Protein AF-A0A914MNE2-F1 (afdb_monomer_lite)

pLDDT: mean 78.41, std 16.32, range [36.56, 96.69]

Organism: Meloidogyne incognita (NCBI:txid6306)

Secondary structure (DSSP, 8-state):
-HHHHT-S-HHHHHHHHHHHHHHGGGS---TTHHHHHHHHHHHHHHHHS-SSTTTHHHHHHHHHH--GGGGHHHHH-TTS--TTTTTT--HHHHHHHHHHHGGGSS-GGGHHHHHHHHHHHHHHHHHHHHHHHHHHHHHHHHHHHHHHTTS-HHHHHHHHHHHHHHHHHHHHTT-THHHHHHHHHT--

Structure (mmCIF, N/CA/C/O backbone):
data_AF-A0A914MNE2-F1
#
_entry.id   AF-A0A914MNE2-F1
#
loop_
_atom_site.group_PDB
_atom_site.id
_atom_site.type_symbol
_atom_site.label_atom_id
_atom_site.label_alt_id
_atom_site.label_comp_id
_atom_site.label_asym_id
_atom_site.label_entity_id
_atom_site.label_seq_id
_atom_site.pdbx_PDB_ins_code
_atom_site.Cartn_x
_atom_site.Cartn_y
_atom_site.Cartn_z
_atom_site.occupancy
_atom_site.B_iso_or_equiv
_atom_site.auth_seq_id
_atom_site.auth_comp_id
_atom_site.auth_asym_id
_atom_site.auth_atom_id
_atom_site.pdbx_PDB_model_num
ATOM 1 N N . MET A 1 1 ? -10.103 -6.754 -8.713 1.00 71.94 1 MET A N 1
ATOM 2 C CA . MET A 1 1 ? -8.809 -6.983 -8.025 1.00 71.94 1 MET A CA 1
ATOM 3 C C . MET A 1 1 ? -8.324 -5.726 -7.314 1.00 71.94 1 MET A C 1
ATOM 5 O O . MET A 1 1 ? -8.162 -5.794 -6.108 1.00 71.94 1 MET A O 1
ATOM 9 N N . ARG A 1 2 ? -8.207 -4.570 -7.988 1.00 79.38 2 ARG A N 1
ATOM 10 C CA . ARG A 1 2 ? -7.867 -3.282 -7.342 1.00 79.38 2 ARG A CA 1
ATOM 11 C C . ARG A 1 2 ? -8.732 -2.955 -6.109 1.00 79.38 2 ARG A C 1
ATOM 13 O O . ARG A 1 2 ? -8.196 -2.719 -5.039 1.00 79.38 2 ARG A O 1
ATOM 20 N N . SER A 1 3 ? -10.057 -3.086 -6.210 1.00 83.88 3 SER A N 1
ATOM 21 C CA . SER A 1 3 ? -10.970 -2.903 -5.066 1.00 83.88 3 SER A CA 1
ATOM 22 C C . SER A 1 3 ? -10.712 -3.857 -3.888 1.00 83.88 3 SER A C 1
ATOM 24 O O . SER A 1 3 ? -10.900 -3.474 -2.740 1.00 83.88 3 SER A O 1
ATOM 26 N N . ALA A 1 4 ? -10.256 -5.087 -4.152 1.00 87.81 4 ALA A N 1
ATOM 27 C CA . ALA A 1 4 ? -9.916 -6.054 -3.108 1.00 87.81 4 ALA A CA 1
ATOM 28 C C . ALA A 1 4 ? -8.589 -5.703 -2.410 1.00 87.81 4 ALA A C 1
ATOM 30 O O . ALA A 1 4 ? -8.466 -5.903 -1.206 1.00 87.81 4 ALA A O 1
ATOM 31 N N . LEU A 1 5 ? -7.629 -5.127 -3.142 1.00 89.88 5 LEU A N 1
ATOM 32 C CA . LEU A 1 5 ? -6.390 -4.560 -2.594 1.00 89.88 5 LEU A CA 1
ATOM 33 C C . LEU A 1 5 ? -6.644 -3.354 -1.681 1.00 89.88 5 LEU A C 1
ATOM 35 O O . LEU A 1 5 ? -5.920 -3.179 -0.708 1.00 89.88 5 LEU A O 1
ATOM 39 N N . CYS A 1 6 ? -7.691 -2.571 -1.949 1.00 89.62 6 CYS A N 1
ATOM 40 C CA . CYS A 1 6 ? -8.093 -1.442 -1.105 1.00 89.62 6 CYS A CA 1
ATOM 41 C C . CYS A 1 6 ? -8.933 -1.850 0.121 1.00 89.62 6 CYS A C 1
ATOM 43 O O . CYS A 1 6 ? -9.365 -0.988 0.881 1.00 89.62 6 CYS A O 1
ATOM 45 N N . SER A 1 7 ? -9.210 -3.144 0.314 1.00 89.62 7 SER A N 1
ATOM 46 C CA . SER A 1 7 ? -10.097 -3.615 1.382 1.00 89.62 7 SER A CA 1
ATOM 47 C C . SER A 1 7 ? -9.573 -3.247 2.781 1.00 89.62 7 SER A C 1
ATOM 49 O O . SER A 1 7 ? -8.376 -3.382 3.043 1.00 89.62 7 SER A O 1
ATOM 51 N N . PRO A 1 8 ? -10.446 -2.878 3.738 1.00 87.62 8 PRO A N 1
ATOM 52 C CA . PRO A 1 8 ? -10.059 -2.695 5.135 1.00 87.62 8 PRO A CA 1
ATOM 53 C C . PRO A 1 8 ? -9.698 -4.021 5.820 1.00 87.62 8 PRO A C 1
ATOM 55 O O . PRO A 1 8 ? -9.007 -4.026 6.839 1.00 87.62 8 PRO A O 1
ATOM 58 N N . ASP A 1 9 ? -10.139 -5.148 5.260 1.00 89.62 9 ASP A N 1
ATOM 59 C CA . ASP A 1 9 ? -9.801 -6.487 5.733 1.00 89.62 9 ASP A CA 1
ATOM 60 C C . ASP A 1 9 ? -8.489 -6.974 5.098 1.00 89.62 9 ASP A C 1
ATOM 62 O O . ASP A 1 9 ? -8.430 -7.248 3.894 1.00 89.62 9 ASP A O 1
ATOM 66 N N . GLY A 1 10 ? -7.449 -7.117 5.925 1.00 90.94 10 GLY A N 1
ATOM 67 C CA . GLY A 1 10 ? -6.137 -7.605 5.493 1.00 90.94 10 GLY A CA 1
ATOM 68 C C . GLY A 1 10 ? -6.159 -9.020 4.918 1.00 90.94 10 GLY A C 1
ATOM 69 O O . GLY A 1 10 ? -5.392 -9.317 4.008 1.00 90.94 10 GLY A O 1
ATOM 70 N N . SER A 1 11 ? -7.097 -9.880 5.332 1.00 93.19 11 SER A N 1
ATOM 71 C CA . SER A 1 11 ? -7.222 -11.225 4.753 1.00 93.19 11 SER A CA 1
ATOM 72 C C . SER A 1 11 ? -7.641 -11.186 3.278 1.00 93.19 11 SER A C 1
ATOM 74 O O . SER A 1 11 ? -7.134 -11.966 2.468 1.00 93.19 11 SER A O 1
ATOM 76 N N . ILE A 1 12 ? -8.499 -10.228 2.907 1.00 94.00 12 ILE A N 1
ATOM 77 C CA . ILE A 1 12 ? -8.922 -9.995 1.520 1.00 94.00 12 ILE A CA 1
ATOM 78 C C . ILE A 1 12 ? -7.751 -9.448 0.700 1.00 94.00 12 ILE A C 1
ATOM 80 O O . ILE A 1 12 ? -7.502 -9.934 -0.407 1.00 94.00 12 ILE A O 1
ATOM 84 N N . ARG A 1 13 ? -6.999 -8.482 1.247 1.00 94.94 13 ARG A N 1
ATOM 85 C CA . ARG A 1 13 ? -5.813 -7.922 0.577 1.00 94.94 13 ARG A CA 1
ATOM 86 C C . ARG A 1 13 ? -4.745 -8.991 0.349 1.00 94.94 13 ARG A C 1
ATOM 88 O O . ARG A 1 13 ? -4.259 -9.130 -0.771 1.00 94.94 13 ARG A O 1
ATOM 95 N N . LEU A 1 14 ? -4.445 -9.797 1.369 1.00 95.75 14 LEU A N 1
ATOM 96 C CA . LEU A 1 14 ? -3.495 -10.908 1.296 1.00 95.75 14 LEU A CA 1
ATOM 97 C C . LEU A 1 14 ? -3.900 -11.941 0.239 1.00 95.75 14 LEU A C 1
ATOM 99 O O . LEU A 1 14 ? -3.074 -12.347 -0.581 1.00 95.75 14 LEU A O 1
ATOM 103 N N . ALA A 1 15 ? -5.170 -12.355 0.226 1.00 94.69 15 ALA A N 1
ATOM 104 C CA . ALA A 1 15 ? -5.681 -13.271 -0.790 1.00 94.69 15 ALA A CA 1
ATOM 105 C C . ALA A 1 15 ? -5.531 -12.678 -2.200 1.00 94.69 15 ALA A C 1
ATOM 107 O O . ALA A 1 15 ? -5.051 -13.360 -3.105 1.00 94.69 15 ALA A O 1
ATOM 108 N N . CYS A 1 16 ? -5.859 -11.393 -2.373 1.00 93.44 16 CYS A N 1
ATOM 109 C CA . CYS A 1 16 ? -5.696 -10.691 -3.643 1.00 93.44 16 CYS A CA 1
ATOM 110 C C . CYS A 1 16 ? -4.227 -10.636 -4.093 1.00 93.44 16 CYS A C 1
ATOM 112 O O . CYS A 1 16 ? -3.940 -10.915 -5.255 1.00 93.44 16 CYS A O 1
ATOM 114 N N . LEU A 1 17 ? -3.290 -10.32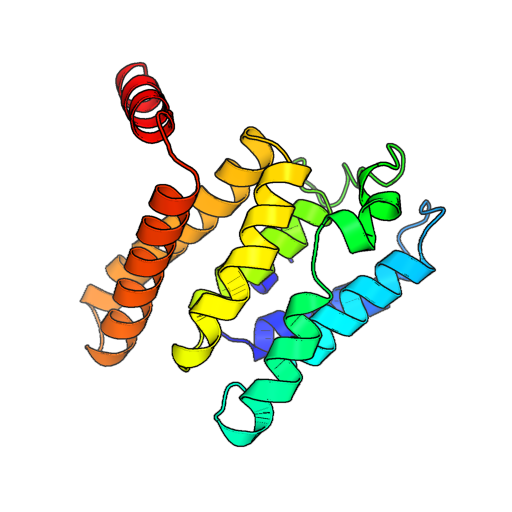2 -3.192 1.00 93.62 17 LEU A N 1
ATOM 115 C CA . LEU A 1 17 ? -1.855 -10.291 -3.493 1.00 93.62 17 LEU A CA 1
ATOM 116 C C . LEU A 1 17 ? -1.327 -11.663 -3.917 1.00 93.62 17 LEU A C 1
ATOM 118 O O . LEU A 1 17 ? -0.608 -11.760 -4.909 1.00 93.62 17 LEU A O 1
ATOM 122 N N . ARG A 1 18 ? -1.716 -12.731 -3.211 1.00 93.44 18 ARG A N 1
ATOM 123 C CA . ARG A 1 18 ? -1.336 -14.107 -3.566 1.00 93.44 18 ARG A CA 1
ATOM 124 C C . ARG A 1 18 ? -1.899 -14.520 -4.923 1.00 93.44 18 ARG A C 1
ATOM 126 O O . ARG A 1 18 ? -1.186 -15.140 -5.705 1.00 93.44 18 ARG A O 1
ATOM 133 N N . MET A 1 19 ? -3.146 -14.148 -5.222 1.00 89.94 19 MET A N 1
ATOM 134 C CA . MET A 1 19 ? -3.740 -14.388 -6.538 1.00 89.94 19 MET A CA 1
ATOM 135 C C . MET A 1 19 ? -2.988 -13.637 -7.637 1.00 89.94 19 MET A C 1
ATOM 137 O O . MET A 1 19 ? -2.672 -14.235 -8.660 1.00 89.94 19 MET A O 1
ATOM 141 N N . LEU A 1 20 ? -2.662 -12.358 -7.436 1.00 86.44 20 LEU A N 1
ATOM 142 C CA . LEU A 1 20 ? -1.868 -11.592 -8.400 1.00 86.44 20 LEU A CA 1
ATOM 143 C C . LEU A 1 20 ? -0.496 -12.241 -8.618 1.00 86.44 20 LEU A C 1
ATOM 145 O O . LEU A 1 20 ? -0.108 -12.450 -9.763 1.00 86.44 20 LEU A O 1
ATOM 149 N N . LEU A 1 21 ? 0.172 -12.661 -7.537 1.00 86.88 21 LEU A N 1
ATOM 150 C CA . LEU A 1 21 ? 1.471 -13.327 -7.614 1.00 86.88 21 LEU A CA 1
ATOM 151 C C . LEU A 1 21 ? 1.429 -14.631 -8.421 1.00 86.88 21 LEU A C 1
ATOM 153 O O . LEU A 1 21 ? 2.300 -14.864 -9.253 1.00 86.88 21 LEU A O 1
ATOM 157 N N . GLN A 1 22 ? 0.411 -15.465 -8.205 1.00 85.00 22 GLN A N 1
ATOM 158 C CA . GLN A 1 22 ? 0.246 -16.737 -8.920 1.00 85.00 22 GLN A CA 1
ATOM 159 C C . GLN A 1 22 ? -0.080 -16.557 -10.402 1.00 85.00 22 GLN A C 1
ATOM 161 O O . GLN A 1 22 ? 0.272 -17.407 -11.213 1.00 85.00 22 GLN A O 1
ATOM 166 N N . ASN A 1 23 ? -0.759 -15.467 -10.759 1.00 79.94 23 ASN A N 1
ATOM 167 C CA . ASN A 1 23 ? -1.143 -15.211 -12.141 1.00 79.94 23 ASN A CA 1
ATOM 168 C C . ASN A 1 23 ? -0.081 -14.416 -12.909 1.00 79.94 23 ASN A C 1
ATOM 170 O O . ASN A 1 23 ? -0.230 -14.268 -14.117 1.00 79.94 23 ASN A O 1
ATOM 174 N N . PHE A 1 24 ? 1.000 -13.951 -12.270 1.00 72.56 24 PHE A N 1
ATOM 175 C CA . PHE A 1 24 ? 2.031 -13.148 -12.936 1.00 72.56 24 PHE A CA 1
ATOM 176 C C . PHE A 1 24 ? 2.667 -13.838 -14.142 1.00 72.56 24 PHE A C 1
ATOM 178 O O . PHE A 1 24 ? 2.873 -13.187 -15.157 1.00 72.56 24 PHE A O 1
ATOM 185 N N . ASP A 1 25 ? 2.879 -15.153 -14.087 1.00 64.69 25 ASP A N 1
ATOM 186 C CA . ASP A 1 25 ? 3.463 -15.906 -15.207 1.00 64.69 25 ASP A CA 1
ATOM 187 C C . ASP A 1 25 ? 2.550 -15.955 -16.454 1.00 64.69 25 ASP A C 1
ATOM 189 O O . ASP A 1 25 ? 3.015 -16.294 -17.538 1.00 64.69 25 ASP A O 1
ATOM 193 N N . SER A 1 26 ? 1.263 -15.602 -16.318 1.00 62.78 26 SER A N 1
ATOM 194 C CA . SER A 1 26 ? 0.322 -15.474 -17.443 1.00 62.78 26 SER A CA 1
ATOM 195 C C . SER A 1 26 ? 0.310 -14.084 -18.084 1.00 62.78 26 SER A C 1
ATOM 197 O O . SER A 1 26 ? -0.174 -13.934 -19.205 1.00 62.78 26 SER A O 1
ATOM 199 N N . PHE A 1 27 ? 0.856 -13.077 -17.396 1.00 59.16 27 PHE A N 1
ATOM 200 C CA . PHE A 1 27 ? 1.102 -11.764 -17.973 1.00 59.16 27 PHE A CA 1
ATOM 201 C C . PHE A 1 27 ? 2.458 -11.842 -18.672 1.00 59.16 27 PHE A C 1
ATOM 203 O O . PHE A 1 27 ? 3.506 -11.585 -18.081 1.00 59.16 27 PHE A O 1
ATOM 210 N N . GLU A 1 28 ? 2.453 -12.274 -19.933 1.00 55.41 28 GLU A N 1
ATOM 211 C CA . GLU A 1 28 ? 3.617 -12.092 -20.798 1.00 55.41 28 GLU A CA 1
ATOM 212 C C . GLU A 1 28 ? 4.051 -10.608 -20.751 1.00 55.41 28 GLU A C 1
ATOM 214 O O . GLU A 1 28 ? 3.216 -9.720 -20.585 1.00 55.41 28 GLU A O 1
ATOM 219 N N . TYR A 1 29 ? 5.351 -10.344 -20.932 1.00 54.84 29 TYR A N 1
ATOM 220 C CA . TYR A 1 29 ? 5.942 -9.009 -21.166 1.00 54.84 29 TYR A CA 1
ATOM 221 C C . TYR A 1 29 ? 6.411 -8.175 -19.964 1.00 54.84 29 TYR A C 1
ATOM 223 O O . TYR A 1 29 ? 6.167 -6.975 -19.904 1.00 54.84 29 TYR A O 1
ATOM 231 N N . SER A 1 30 ? 7.238 -8.750 -19.089 1.00 60.03 30 SER A N 1
ATOM 232 C CA . SER A 1 30 ? 8.103 -7.943 -18.221 1.00 60.03 30 SER A CA 1
ATOM 233 C C . SER A 1 30 ? 9.546 -8.428 -18.276 1.00 60.03 30 SER A C 1
ATOM 235 O O . SER A 1 30 ? 9.855 -9.555 -17.892 1.00 60.03 30 SER A O 1
ATOM 237 N N . LEU A 1 31 ? 10.470 -7.555 -18.687 1.00 64.69 31 LEU A N 1
ATOM 238 C CA . LEU A 1 31 ? 11.918 -7.796 -18.562 1.00 64.69 31 LEU A CA 1
ATOM 239 C C . LEU A 1 31 ? 12.369 -7.930 -17.092 1.00 64.69 31 LEU A C 1
ATOM 241 O O . LEU A 1 31 ? 13.491 -8.353 -16.822 1.00 64.69 31 LEU A O 1
ATOM 245 N N . PHE A 1 32 ? 11.492 -7.585 -16.143 1.00 78.50 32 PHE A N 1
ATOM 246 C CA . PHE A 1 32 ? 11.779 -7.468 -14.717 1.00 78.50 32 PHE A CA 1
ATOM 247 C C . PHE A 1 32 ? 10.843 -8.329 -13.852 1.00 78.50 32 PHE A C 1
ATOM 249 O O . PHE A 1 32 ? 10.581 -7.976 -12.701 1.00 78.50 32 PHE A O 1
ATOM 256 N N . MET A 1 33 ? 10.362 -9.470 -14.370 1.00 81.31 33 MET A N 1
ATOM 257 C CA . MET A 1 33 ? 9.447 -10.366 -13.639 1.00 81.31 33 MET A CA 1
ATOM 258 C C . MET A 1 33 ? 9.955 -10.763 -12.253 1.00 81.31 33 MET A C 1
ATOM 260 O O . MET A 1 33 ? 9.180 -10.766 -11.302 1.00 81.31 33 MET A O 1
ATOM 264 N N . GLU A 1 34 ? 11.249 -11.046 -12.107 1.0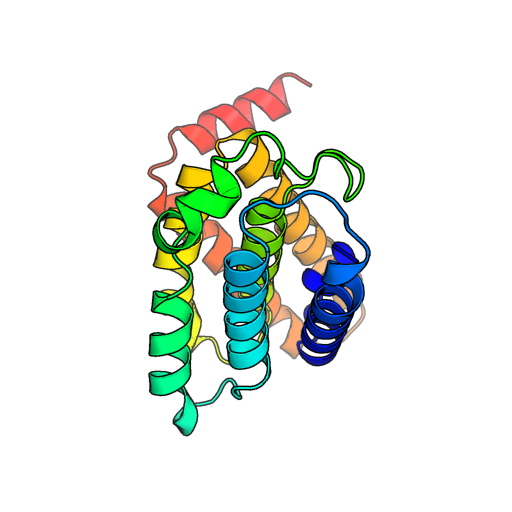0 85.44 34 GLU A N 1
ATOM 265 C CA . GLU A 1 34 ? 11.830 -11.375 -10.799 1.00 85.44 34 GLU A CA 1
ATOM 266 C C . GLU A 1 34 ? 11.711 -10.214 -9.804 1.00 85.44 34 GLU A C 1
ATOM 268 O O . GLU A 1 34 ? 11.361 -10.420 -8.645 1.00 85.44 34 GLU A O 1
ATOM 273 N N . SER A 1 35 ? 11.902 -8.975 -10.260 1.00 86.81 35 SER A N 1
ATOM 274 C CA . SER A 1 35 ? 11.720 -7.792 -9.414 1.00 86.81 35 SER A CA 1
ATOM 275 C C . SER A 1 35 ? 10.247 -7.557 -9.064 1.00 86.81 35 SER A C 1
ATOM 277 O O . SER A 1 35 ? 9.948 -7.136 -7.948 1.00 86.81 35 SER A O 1
ATOM 279 N N . VAL A 1 36 ? 9.313 -7.856 -9.976 1.00 86.69 36 VAL A N 1
ATOM 280 C CA . VAL A 1 36 ? 7.866 -7.810 -9.686 1.00 86.69 36 VAL A CA 1
ATOM 281 C C . VAL A 1 36 ? 7.497 -8.860 -8.637 1.00 86.69 36 VAL A C 1
ATOM 283 O O . VAL A 1 36 ? 6.799 -8.544 -7.672 1.00 86.69 36 VAL A O 1
ATOM 286 N N . LYS A 1 37 ? 8.004 -10.090 -8.776 1.00 88.69 37 LYS A N 1
ATOM 287 C CA . LYS A 1 37 ? 7.809 -11.164 -7.792 1.00 88.69 37 LYS A CA 1
ATOM 288 C C . LYS A 1 37 ? 8.384 -10.780 -6.431 1.00 88.69 37 LYS A C 1
ATOM 290 O O . LYS A 1 37 ? 7.708 -10.975 -5.425 1.00 88.69 37 LYS A O 1
ATOM 295 N N . GLU A 1 38 ? 9.573 -10.179 -6.392 1.00 91.75 38 GLU A N 1
ATOM 296 C CA . GLU A 1 38 ? 10.180 -9.675 -5.156 1.00 91.75 38 GLU A CA 1
ATOM 297 C C . GLU A 1 38 ? 9.321 -8.586 -4.497 1.00 91.75 38 GLU A C 1
ATOM 299 O O . GLU A 1 38 ? 9.045 -8.667 -3.299 1.00 91.75 38 GLU A O 1
ATOM 304 N N . LEU A 1 39 ? 8.852 -7.600 -5.269 1.00 92.88 39 LEU A N 1
ATOM 305 C CA . LEU A 1 39 ? 7.962 -6.549 -4.774 1.00 92.88 39 LEU A CA 1
ATOM 306 C C . LEU A 1 39 ? 6.716 -7.158 -4.119 1.00 92.88 39 LEU A C 1
ATOM 308 O O . LEU A 1 39 ? 6.421 -6.862 -2.962 1.00 92.88 39 LEU A O 1
ATOM 312 N N . PHE A 1 40 ? 6.014 -8.047 -4.824 1.00 93.06 40 PHE A N 1
ATOM 313 C CA . PHE A 1 40 ? 4.805 -8.688 -4.303 1.00 93.06 40 PHE A CA 1
ATOM 314 C C . PHE A 1 40 ? 5.080 -9.611 -3.117 1.00 93.06 40 PHE A C 1
ATOM 316 O O . PHE A 1 40 ? 4.263 -9.657 -2.199 1.00 93.06 40 PHE A O 1
ATOM 323 N N . ALA A 1 41 ? 6.224 -10.296 -3.087 1.00 94.25 41 ALA A N 1
ATOM 324 C CA . ALA A 1 41 ? 6.634 -11.089 -1.934 1.00 94.25 41 ALA A CA 1
ATOM 325 C C . ALA A 1 41 ? 6.764 -10.216 -0.677 1.00 94.25 41 ALA A C 1
ATOM 327 O O . ALA A 1 41 ? 6.286 -10.613 0.381 1.00 94.25 41 ALA A O 1
ATOM 328 N N . ILE A 1 42 ? 7.315 -9.002 -0.793 1.00 96.12 42 ILE A N 1
ATOM 329 C CA . ILE A 1 42 ? 7.399 -8.064 0.337 1.00 96.12 42 ILE A CA 1
ATOM 330 C C . ILE A 1 42 ? 6.005 -7.592 0.766 1.00 96.12 42 ILE A C 1
ATOM 332 O O . ILE A 1 42 ? 5.734 -7.540 1.963 1.00 96.12 42 ILE A O 1
ATOM 336 N N . LEU A 1 43 ? 5.108 -7.269 -0.177 1.00 96.31 43 LEU A N 1
ATOM 337 C CA . LEU A 1 43 ? 3.725 -6.879 0.155 1.00 96.31 43 LEU A CA 1
ATOM 338 C C . LEU A 1 43 ? 3.000 -7.994 0.923 1.00 96.31 43 LEU A C 1
ATOM 340 O O . LEU A 1 43 ? 2.344 -7.735 1.931 1.00 96.31 43 LEU A O 1
ATOM 344 N N . ILE A 1 44 ? 3.154 -9.238 0.463 1.00 96.69 44 ILE A N 1
ATOM 345 C CA . ILE A 1 44 ? 2.597 -10.431 1.109 1.00 96.69 44 ILE A CA 1
ATOM 346 C C . ILE A 1 44 ? 3.194 -10.607 2.506 1.00 96.69 44 ILE A C 1
ATOM 348 O O . ILE A 1 44 ? 2.444 -10.798 3.458 1.00 96.69 44 ILE A O 1
ATOM 352 N N . GLU A 1 45 ? 4.514 -10.478 2.653 1.00 96.62 45 GLU A N 1
ATOM 353 C CA . GLU A 1 45 ? 5.194 -10.611 3.945 1.00 96.62 45 GLU A CA 1
ATOM 354 C C . GLU A 1 45 ? 4.711 -9.553 4.955 1.00 96.62 45 GLU A C 1
ATOM 356 O O . GLU A 1 45 ? 4.564 -9.848 6.141 1.00 96.62 45 GLU A O 1
ATOM 361 N N . VAL A 1 46 ? 4.403 -8.329 4.502 1.00 95.19 46 VAL A N 1
ATOM 362 C CA . VAL A 1 46 ? 3.820 -7.291 5.369 1.00 95.19 46 VAL A CA 1
ATOM 363 C C . VAL A 1 46 ? 2.408 -7.658 5.828 1.00 95.19 46 VAL A C 1
ATOM 365 O O . VAL A 1 46 ? 2.106 -7.471 7.005 1.00 95.19 46 VAL A O 1
ATOM 368 N N . GLU A 1 47 ? 1.554 -8.173 4.941 1.00 95.06 47 GLU A N 1
ATOM 369 C CA . GLU A 1 47 ? 0.189 -8.598 5.297 1.00 95.06 47 GLU A CA 1
ATOM 370 C C . GLU A 1 47 ? 0.170 -9.833 6.209 1.00 95.06 47 GLU A C 1
ATOM 372 O O . GLU A 1 47 ? -0.683 -9.948 7.088 1.00 95.06 47 GLU A O 1
ATOM 377 N N . GLU A 1 48 ? 1.109 -10.762 6.023 1.00 95.00 48 GLU A N 1
ATOM 378 C CA . GLU A 1 48 ? 1.249 -11.951 6.871 1.00 95.00 48 GLU A CA 1
ATOM 379 C C . GLU A 1 48 ? 1.797 -11.617 8.261 1.00 95.00 48 GLU A C 1
ATOM 381 O O . GLU A 1 48 ? 1.476 -12.302 9.233 1.00 95.00 48 GLU A O 1
ATOM 386 N N . CYS A 1 49 ? 2.611 -10.565 8.363 1.00 92.56 49 CYS A N 1
ATOM 387 C CA . CYS A 1 49 ? 3.200 -10.085 9.605 1.00 92.56 49 CYS A CA 1
ATOM 388 C C . CYS A 1 49 ? 2.138 -9.371 10.458 1.00 92.56 49 CYS A C 1
ATOM 390 O O . CYS A 1 49 ? 1.724 -8.271 10.093 1.00 92.56 49 CYS A O 1
ATOM 392 N N . PRO A 1 50 ? 1.689 -9.917 11.604 1.00 89.44 50 PRO A N 1
ATOM 393 C CA . PRO A 1 50 ? 0.597 -9.321 12.371 1.00 89.44 50 PRO A CA 1
ATOM 394 C C . PRO A 1 50 ? 0.881 -7.877 12.800 1.00 89.44 50 PRO A C 1
ATOM 396 O O . PRO A 1 50 ? 1.987 -7.529 13.216 1.00 89.44 50 PRO A O 1
ATOM 399 N N . ALA A 1 51 ? -0.141 -7.024 12.739 1.00 86.88 51 ALA A N 1
ATOM 400 C CA . ALA A 1 51 ? -0.046 -5.635 13.172 1.00 86.88 51 ALA A CA 1
ATOM 401 C C . ALA A 1 51 ? -0.132 -5.531 14.706 1.00 86.88 51 ALA A C 1
ATOM 403 O O . ALA A 1 51 ? -1.152 -5.132 15.268 1.00 86.88 51 ALA A O 1
ATOM 404 N N . ASP A 1 52 ? 0.943 -5.920 15.390 1.00 89.56 52 ASP A N 1
ATOM 405 C CA . ASP A 1 52 ? 1.064 -5.861 16.845 1.00 89.56 52 ASP A CA 1
ATOM 406 C C . ASP A 1 52 ? 2.439 -5.344 17.302 1.00 89.56 52 ASP A C 1
ATOM 408 O O . ASP A 1 52 ? 3.340 -5.048 16.512 1.00 89.56 52 ASP A O 1
ATOM 412 N N . PHE A 1 53 ? 2.597 -5.190 18.617 1.00 89.81 53 PHE A N 1
ATOM 413 C CA . PHE A 1 53 ? 3.819 -4.648 19.205 1.00 89.81 53 PHE A CA 1
ATOM 414 C C . PHE A 1 53 ? 5.036 -5.571 19.037 1.00 89.81 53 PHE A C 1
ATOM 416 O O . PHE A 1 53 ? 6.152 -5.080 18.864 1.00 89.81 53 PHE A O 1
ATOM 423 N N . ASN A 1 54 ? 4.836 -6.892 19.062 1.00 92.81 54 ASN A N 1
ATOM 424 C CA . ASN A 1 54 ? 5.927 -7.866 18.970 1.00 92.81 54 ASN A CA 1
ATOM 425 C C . ASN A 1 54 ? 6.553 -7.851 17.573 1.00 92.81 54 ASN A C 1
ATOM 427 O O . ASN A 1 54 ? 7.770 -7.963 17.427 1.00 92.81 54 ASN A O 1
ATOM 431 N N . ASN A 1 55 ? 5.718 -7.635 16.560 1.00 92.88 55 ASN A N 1
ATOM 432 C CA . ASN A 1 55 ? 6.101 -7.651 15.156 1.00 92.88 55 ASN A CA 1
ATOM 433 C C . ASN A 1 55 ? 6.427 -6.255 14.594 1.00 92.88 55 ASN A C 1
ATOM 435 O O . ASN A 1 55 ? 6.882 -6.133 13.455 1.00 92.88 55 ASN A O 1
ATOM 439 N N . TYR A 1 56 ? 6.285 -5.189 15.394 1.00 91.31 56 TYR A N 1
ATOM 440 C CA . TYR A 1 56 ? 6.496 -3.800 14.964 1.00 91.31 56 TYR A CA 1
ATOM 441 C C . TYR A 1 56 ? 7.835 -3.578 14.244 1.00 91.31 56 TYR A C 1
ATOM 443 O O . TYR A 1 56 ? 7.887 -2.951 13.186 1.00 91.31 56 TYR A O 1
ATOM 451 N N . ARG A 1 57 ? 8.938 -4.099 14.801 1.00 92.62 57 ARG A N 1
ATOM 452 C CA . ARG A 1 57 ? 10.280 -3.918 14.219 1.00 92.62 57 ARG A CA 1
ATOM 453 C C . ARG A 1 57 ? 10.427 -4.629 12.878 1.00 92.62 57 ARG A C 1
ATOM 455 O O . ARG A 1 57 ? 11.000 -4.048 11.961 1.00 92.62 57 ARG A O 1
ATOM 462 N N . GLN A 1 58 ? 9.908 -5.851 12.777 1.00 94.00 58 GLN A N 1
ATOM 463 C CA . GLN A 1 58 ? 9.929 -6.619 11.536 1.00 94.00 58 GLN A CA 1
ATOM 464 C C . GLN A 1 58 ? 9.116 -5.893 10.464 1.00 94.00 58 GLN A C 1
ATOM 466 O O . GLN A 1 58 ? 9.632 -5.610 9.386 1.00 94.00 58 GLN A O 1
ATOM 471 N N . ARG A 1 59 ? 7.890 -5.471 10.792 1.00 92.38 59 ARG A N 1
ATOM 472 C CA . ARG A 1 59 ? 7.033 -4.730 9.859 1.00 92.38 59 ARG A CA 1
ATOM 473 C C . ARG A 1 59 ? 7.668 -3.408 9.414 1.00 92.38 59 ARG A C 1
ATOM 475 O O . ARG A 1 59 ? 7.629 -3.081 8.233 1.00 92.38 59 ARG A O 1
ATOM 482 N N . ALA A 1 60 ? 8.345 -2.693 10.316 1.00 92.19 60 ALA A N 1
ATOM 483 C CA . ALA A 1 60 ? 9.099 -1.485 9.972 1.00 92.19 60 ALA A CA 1
ATOM 484 C C . ALA A 1 60 ? 10.249 -1.748 8.986 1.00 92.19 60 ALA A C 1
ATOM 486 O O . ALA A 1 60 ? 10.490 -0.939 8.092 1.00 92.19 60 ALA A O 1
ATOM 487 N N . GLN A 1 61 ? 10.969 -2.863 9.136 1.00 93.81 61 GLN A N 1
ATOM 488 C CA . GLN A 1 61 ? 12.032 -3.246 8.204 1.00 93.81 61 GLN A CA 1
ATOM 489 C C . GLN A 1 61 ? 11.475 -3.581 6.818 1.00 93.81 61 GLN A C 1
ATOM 491 O O . GLN A 1 61 ? 12.055 -3.156 5.821 1.00 93.81 61 GLN A O 1
ATOM 496 N N . LEU A 1 62 ? 10.340 -4.280 6.755 1.00 94.75 62 LEU A N 1
ATOM 497 C CA . LEU A 1 62 ? 9.673 -4.613 5.497 1.00 94.75 62 LEU A CA 1
ATOM 498 C C . LEU A 1 62 ? 9.163 -3.363 4.775 1.00 94.75 62 LEU A C 1
ATOM 500 O O . LEU A 1 62 ? 9.499 -3.149 3.614 1.00 94.75 62 LEU A O 1
ATOM 504 N N . LEU A 1 63 ? 8.445 -2.482 5.478 1.00 93.12 63 LEU A N 1
ATOM 505 C CA . LEU A 1 63 ? 7.916 -1.241 4.901 1.00 93.12 63 LEU A CA 1
ATOM 506 C C . LEU A 1 63 ? 9.025 -0.327 4.354 1.00 93.12 63 LEU A C 1
ATOM 508 O O . LEU A 1 63 ? 8.858 0.272 3.297 1.00 93.12 63 LEU A O 1
ATOM 512 N N . ARG A 1 64 ? 10.200 -0.274 4.998 1.00 91.56 64 ARG A N 1
ATOM 513 C CA . ARG A 1 64 ? 11.355 0.504 4.501 1.00 91.56 64 ARG A CA 1
ATOM 514 C C . ARG A 1 64 ? 11.911 0.016 3.163 1.00 91.56 64 ARG A C 1
ATOM 516 O O . ARG A 1 64 ? 12.573 0.796 2.480 1.00 91.56 64 ARG A O 1
ATOM 523 N N . ARG A 1 65 ? 11.683 -1.252 2.806 1.00 93.81 65 ARG A N 1
ATOM 524 C CA . ARG A 1 65 ? 12.085 -1.823 1.510 1.00 93.81 65 ARG A CA 1
ATOM 525 C C . ARG A 1 65 ? 11.131 -1.408 0.389 1.00 93.81 65 ARG A C 1
ATOM 527 O O . ARG A 1 65 ? 11.522 -1.448 -0.769 1.00 93.81 65 ARG A O 1
ATOM 534 N N . LEU A 1 66 ? 9.914 -0.970 0.719 1.00 93.75 66 LEU A N 1
ATOM 535 C CA . LEU A 1 66 ? 8.877 -0.561 -0.233 1.00 93.75 66 LEU A CA 1
ATOM 536 C C . LEU A 1 66 ? 9.014 0.909 -0.643 1.00 93.75 66 LEU A C 1
ATOM 538 O O . LEU A 1 66 ? 8.049 1.665 -0.603 1.00 93.75 66 LEU A O 1
ATOM 542 N N . LYS A 1 67 ? 10.207 1.343 -1.044 1.00 93.00 67 LYS A N 1
ATOM 543 C CA . LYS A 1 67 ? 10.376 2.659 -1.675 1.00 93.00 67 LYS A CA 1
ATOM 544 C C . LYS A 1 67 ? 10.206 2.522 -3.178 1.00 93.00 67 LYS A C 1
ATOM 546 O O . LYS A 1 67 ? 10.643 1.532 -3.758 1.00 93.00 67 LYS A O 1
ATOM 551 N N . PHE A 1 68 ? 9.637 3.536 -3.821 1.00 91.12 68 PHE A N 1
ATOM 552 C CA . PHE A 1 68 ? 9.497 3.559 -5.277 1.00 91.12 68 PHE A CA 1
ATOM 553 C C . PHE A 1 68 ? 10.856 3.383 -5.967 1.00 91.12 68 PHE A C 1
ATOM 555 O O . PHE A 1 68 ? 10.995 2.588 -6.890 1.00 91.12 68 PHE A O 1
ATOM 562 N N . THR A 1 69 ? 11.889 4.059 -5.455 1.00 89.81 69 THR A N 1
ATOM 563 C CA . THR A 1 69 ? 13.257 3.996 -5.992 1.00 89.81 69 THR A CA 1
ATOM 564 C C . THR A 1 69 ? 13.895 2.612 -5.878 1.00 89.81 69 THR A C 1
ATOM 566 O O . THR A 1 69 ? 14.733 2.257 -6.702 1.00 89.81 69 THR A O 1
ATOM 569 N N . SER A 1 70 ? 13.481 1.788 -4.909 1.00 91.81 70 SER A N 1
ATOM 570 C CA . SER A 1 70 ? 13.950 0.400 -4.785 1.00 91.81 70 SER A CA 1
ATOM 571 C C . SER A 1 70 ? 13.486 -0.481 -5.949 1.00 91.81 70 SER A C 1
ATOM 573 O O . SER A 1 70 ? 14.137 -1.476 -6.253 1.00 91.81 70 SER A O 1
ATOM 575 N N . PHE A 1 71 ? 12.409 -0.085 -6.630 1.00 90.00 71 PHE A N 1
ATOM 576 C CA . PHE A 1 71 ? 11.795 -0.816 -7.738 1.00 90.00 71 PHE A CA 1
ATOM 577 C C . PHE A 1 71 ? 11.701 0.026 -9.016 1.00 90.00 71 PHE A C 1
ATOM 579 O O . PHE A 1 71 ? 10.951 -0.309 -9.928 1.00 90.00 71 PHE A O 1
ATOM 586 N N . GLU A 1 72 ? 12.494 1.096 -9.127 1.00 83.94 72 GLU A N 1
ATOM 587 C CA . GLU A 1 72 ? 12.426 2.063 -10.233 1.00 83.94 72 GLU A CA 1
ATOM 588 C C . GLU A 1 72 ? 12.552 1.403 -11.612 1.00 83.94 72 GLU A C 1
ATOM 590 O O . GLU A 1 72 ? 11.900 1.823 -12.563 1.00 83.94 72 GLU A O 1
ATOM 595 N N . LYS A 1 73 ? 13.327 0.320 -11.727 1.00 81.94 73 LYS A N 1
ATOM 596 C CA . LYS A 1 73 ? 13.463 -0.462 -12.968 1.00 81.94 73 LYS A CA 1
ATOM 597 C C . LYS A 1 73 ? 12.141 -1.076 -13.442 1.00 81.94 73 LYS A C 1
ATOM 599 O O . LYS A 1 73 ? 11.912 -1.155 -14.640 1.00 81.94 73 LYS A O 1
ATOM 604 N N . ILE A 1 74 ? 11.267 -1.472 -12.513 1.00 83.50 74 ILE A N 1
ATOM 605 C CA . ILE A 1 74 ? 9.924 -1.977 -12.827 1.00 83.50 74 ILE A CA 1
ATOM 606 C C . ILE A 1 74 ? 9.064 -0.842 -13.392 1.00 83.50 74 ILE A C 1
ATOM 608 O O . ILE A 1 74 ? 8.324 -1.043 -14.347 1.00 83.50 74 ILE A O 1
ATOM 612 N N . PHE A 1 75 ? 9.167 0.350 -12.802 1.00 78.88 75 PHE A N 1
ATOM 613 C CA . PHE A 1 75 ? 8.274 1.477 -13.089 1.00 78.88 75 PHE A CA 1
ATOM 614 C C . PHE A 1 75 ? 8.724 2.354 -14.264 1.00 78.88 75 PHE A C 1
ATOM 616 O O . PHE A 1 75 ? 7.899 3.004 -14.897 1.00 78.88 75 PHE A O 1
ATOM 623 N N . SER A 1 76 ? 10.024 2.383 -14.553 1.00 71.50 76 SER A N 1
ATOM 624 C CA . SER A 1 76 ? 10.617 3.117 -15.681 1.00 71.50 76 SER A CA 1
ATOM 625 C C . SER A 1 76 ? 10.497 2.370 -17.008 1.00 71.50 76 SER A C 1
ATOM 627 O O . SER A 1 76 ? 10.662 2.960 -18.077 1.00 71.50 76 SER A O 1
ATOM 629 N N . ASP A 1 77 ? 10.196 1.077 -16.956 1.00 66.06 77 ASP A N 1
ATOM 630 C CA . ASP A 1 77 ? 10.002 0.271 -18.142 1.00 66.06 77 ASP A CA 1
ATOM 631 C C . ASP A 1 77 ? 8.635 0.579 -18.767 1.00 66.06 77 ASP A C 1
ATOM 633 O O . ASP A 1 77 ? 7.577 0.194 -18.276 1.00 66.06 77 ASP A O 1
ATOM 637 N N . THR A 1 78 ? 8.671 1.293 -19.892 1.00 54.97 78 THR A N 1
ATOM 638 C CA . THR A 1 78 ? 7.478 1.673 -20.661 1.00 54.97 78 THR A CA 1
ATOM 639 C C . THR A 1 78 ? 6.721 0.488 -21.265 1.00 54.97 78 THR A C 1
ATOM 641 O O . THR A 1 78 ? 5.570 0.676 -21.658 1.00 54.97 78 THR A O 1
ATOM 644 N N . THR A 1 79 ? 7.316 -0.713 -21.298 1.00 51.12 79 THR A N 1
ATOM 645 C CA . THR A 1 79 ? 6.629 -1.976 -21.627 1.00 51.12 79 THR A CA 1
ATOM 646 C C . THR A 1 79 ? 5.950 -2.607 -20.404 1.00 51.12 79 THR A C 1
ATOM 648 O O . THR A 1 79 ? 4.889 -3.203 -20.548 1.00 51.12 79 THR A O 1
ATOM 651 N N . ASN A 1 80 ? 6.473 -2.345 -19.198 1.00 47.56 80 ASN A N 1
ATOM 652 C CA . ASN A 1 80 ? 5.855 -2.641 -17.893 1.00 47.56 80 ASN A CA 1
ATOM 653 C C . ASN A 1 80 ? 4.928 -1.541 -17.373 1.00 47.56 80 ASN A C 1
ATOM 655 O O . ASN A 1 80 ? 4.356 -1.681 -16.284 1.00 47.56 80 ASN A O 1
ATOM 659 N N . ASN A 1 81 ? 4.712 -0.473 -18.148 1.00 46.97 81 ASN A N 1
ATOM 660 C CA . ASN A 1 81 ? 3.446 0.235 -18.079 1.00 46.97 81 ASN A CA 1
ATOM 661 C C . ASN A 1 81 ? 2.392 -0.790 -18.464 1.00 46.97 81 ASN A C 1
ATOM 663 O O . ASN A 1 81 ? 1.985 -0.870 -19.620 1.00 46.97 81 ASN A O 1
ATOM 667 N N . ILE A 1 82 ? 1.971 -1.579 -17.481 1.00 49.19 82 ILE A N 1
ATOM 668 C CA . ILE A 1 82 ? 0.785 -2.403 -17.512 1.00 49.19 82 ILE A CA 1
ATOM 669 C C . ILE A 1 82 ? -0.352 -1.405 -17.686 1.00 49.19 82 ILE A C 1
ATOM 671 O O . ILE A 1 82 ? -1.020 -0.991 -16.751 1.00 49.19 82 ILE A O 1
ATOM 675 N N . LYS A 1 83 ? -0.534 -0.956 -18.926 1.00 40.56 83 LYS A N 1
ATOM 676 C CA . LYS A 1 83 ? -1.715 -0.260 -19.406 1.00 40.56 83 LYS A CA 1
ATOM 677 C C . LYS A 1 83 ? -2.920 -1.204 -19.366 1.00 40.56 83 LYS A C 1
ATOM 679 O O . LYS A 1 83 ? -4.037 -0.762 -19.600 1.00 40.56 83 LYS A O 1
ATOM 684 N N . GLU A 1 84 ? -2.720 -2.473 -19.007 1.00 43.72 84 GLU A N 1
ATOM 685 C CA . GLU A 1 84 ? -3.694 -3.547 -19.158 1.00 43.72 84 GLU A CA 1
ATOM 686 C C . GLU A 1 84 ? -3.988 -4.324 -17.863 1.00 43.72 84 GLU A C 1
ATOM 688 O O . GLU A 1 84 ? -4.380 -5.482 -17.904 1.00 43.72 84 GLU A O 1
ATOM 693 N N . LEU A 1 85 ? -3.924 -3.679 -16.691 1.00 49.59 85 LEU A N 1
ATOM 694 C CA . LEU A 1 85 ? -4.782 -4.106 -15.565 1.00 49.59 85 LEU A CA 1
ATOM 695 C C . LEU A 1 85 ? -6.218 -3.553 -15.702 1.00 49.59 85 LEU A C 1
ATOM 697 O O . LEU A 1 85 ? -7.066 -3.792 -14.841 1.00 49.59 85 LEU A O 1
ATOM 701 N N . GLY A 1 86 ? -6.492 -2.841 -16.803 1.00 44.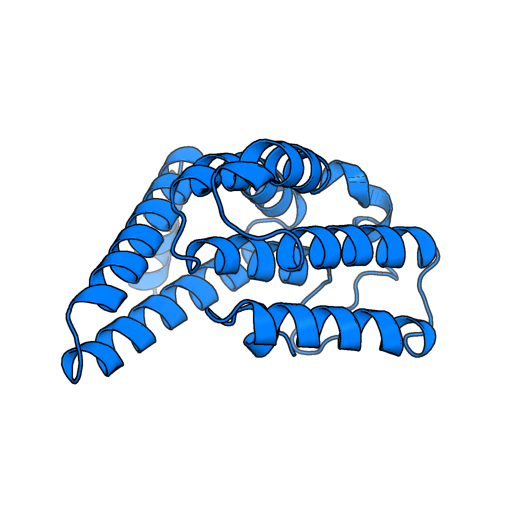06 86 GLY A N 1
ATOM 702 C CA . GLY A 1 86 ? -7.724 -2.103 -17.064 1.00 44.06 86 GLY A CA 1
ATOM 703 C C . GLY A 1 86 ? -7.679 -0.682 -16.488 1.00 44.06 86 GLY A C 1
ATOM 704 O O . GLY A 1 86 ? -7.059 -0.425 -15.456 1.00 44.06 86 GLY A O 1
ATOM 705 N N . ASN A 1 87 ? -8.341 0.262 -17.164 1.00 51.59 87 ASN A N 1
ATOM 706 C CA . ASN A 1 87 ? -8.568 1.645 -16.709 1.00 51.59 87 ASN A CA 1
ATOM 707 C C . ASN A 1 87 ? -7.309 2.500 -16.435 1.00 51.59 87 ASN A C 1
ATOM 709 O O . ASN A 1 87 ? -7.365 3.417 -15.621 1.00 51.59 87 ASN A O 1
ATOM 713 N N . GLY A 1 88 ? -6.166 2.217 -17.073 1.00 60.34 88 GLY A N 1
ATOM 714 C CA . GLY A 1 88 ? -4.950 3.033 -16.918 1.00 60.34 88 GLY A CA 1
ATOM 715 C C . GLY A 1 88 ? -4.231 2.884 -15.568 1.00 60.34 88 GLY A C 1
ATOM 716 O O . GLY A 1 88 ? -3.412 3.730 -15.225 1.00 60.34 88 GLY A O 1
ATOM 717 N N . THR A 1 89 ? -4.519 1.824 -14.803 1.00 65.88 89 THR A N 1
ATOM 718 C CA . THR A 1 89 ? -3.849 1.543 -13.518 1.00 65.88 89 THR A CA 1
ATOM 719 C C . THR A 1 89 ? -2.553 0.756 -13.741 1.00 65.88 89 THR A C 1
ATOM 721 O O . THR A 1 89 ? -2.601 -0.307 -14.353 1.00 65.88 89 THR A O 1
ATOM 724 N N . ASN A 1 90 ? -1.421 1.223 -13.198 1.00 79.06 90 ASN A N 1
ATOM 725 C CA . ASN A 1 90 ? -0.129 0.517 -13.244 1.00 79.06 90 ASN A CA 1
ATOM 726 C C . ASN A 1 90 ? 0.238 -0.141 -11.888 1.00 79.06 90 ASN A C 1
ATOM 728 O O . ASN A 1 90 ? -0.433 0.083 -10.879 1.00 79.06 90 ASN A O 1
ATOM 732 N N . ILE A 1 91 ? 1.315 -0.944 -11.838 1.00 85.81 91 ILE A N 1
ATOM 733 C CA . ILE A 1 91 ? 1.763 -1.606 -10.591 1.00 85.81 91 ILE A CA 1
ATOM 734 C C . ILE A 1 91 ? 2.059 -0.591 -9.485 1.00 85.81 91 ILE A C 1
ATOM 736 O O . ILE A 1 91 ? 1.704 -0.833 -8.336 1.00 85.81 91 ILE A O 1
ATOM 740 N N . ALA A 1 92 ? 2.691 0.541 -9.797 1.00 88.38 92 ALA A N 1
ATOM 741 C CA . ALA A 1 92 ? 3.032 1.523 -8.774 1.00 88.38 92 ALA A CA 1
ATOM 742 C C . ALA A 1 92 ? 1.782 2.120 -8.105 1.00 88.38 92 ALA A C 1
ATOM 744 O O . ALA A 1 92 ? 1.766 2.305 -6.889 1.00 88.38 92 ALA A O 1
ATOM 745 N N . MET A 1 93 ? 0.715 2.345 -8.876 1.00 89.38 93 MET A N 1
ATOM 746 C CA . MET A 1 93 ? -0.594 2.739 -8.351 1.00 89.38 93 MET A CA 1
ATOM 747 C C . MET A 1 93 ? -1.208 1.641 -7.478 1.00 89.38 93 MET A C 1
ATOM 749 O O . MET A 1 93 ? -1.721 1.955 -6.411 1.00 89.38 93 MET A O 1
ATOM 753 N N . LEU A 1 94 ? -1.092 0.361 -7.858 1.00 90.12 94 LEU A N 1
ATOM 754 C CA . LEU A 1 94 ? -1.551 -0.748 -7.007 1.00 90.12 94 LEU A CA 1
ATOM 755 C C . LEU A 1 94 ? -0.818 -0.795 -5.661 1.00 90.12 94 LEU A C 1
ATOM 757 O O . LEU A 1 94 ? -1.439 -1.060 -4.633 1.00 90.12 94 LEU A O 1
ATOM 761 N N . VAL A 1 95 ? 0.495 -0.547 -5.656 1.00 93.19 95 VAL A N 1
ATOM 762 C CA . VAL A 1 95 ? 1.264 -0.487 -4.405 1.00 93.19 95 VAL A CA 1
ATOM 763 C C . VAL A 1 95 ? 0.817 0.703 -3.563 1.00 93.19 95 VAL A C 1
ATOM 765 O O . VAL A 1 95 ? 0.661 0.556 -2.353 1.00 93.19 95 VAL A O 1
ATOM 768 N N . LEU A 1 96 ? 0.569 1.865 -4.177 1.00 93.75 96 LEU A N 1
ATOM 769 C CA . LEU A 1 96 ? 0.062 3.026 -3.449 1.00 93.75 96 LEU A CA 1
ATOM 770 C C . LEU A 1 96 ? -1.336 2.774 -2.868 1.00 93.75 96 LEU A C 1
ATOM 772 O O . LEU A 1 96 ? -1.556 3.072 -1.697 1.00 93.75 96 LEU A O 1
ATOM 776 N N . ASP A 1 97 ? -2.254 2.188 -3.637 1.00 93.50 97 ASP A N 1
ATOM 777 C CA . ASP A 1 97 ? -3.582 1.796 -3.150 1.00 93.50 97 ASP A CA 1
ATOM 778 C C . ASP A 1 97 ? -3.470 0.870 -1.931 1.00 93.50 97 ASP A C 1
ATOM 780 O O . ASP A 1 97 ? -4.133 1.073 -0.913 1.00 93.50 97 ASP A O 1
ATOM 784 N N . TRP A 1 98 ? -2.578 -0.121 -2.004 1.00 95.31 98 TRP A N 1
ATOM 785 C CA . TRP A 1 98 ? -2.314 -1.038 -0.901 1.00 95.31 98 TRP A CA 1
ATOM 786 C C . TRP A 1 98 ? -1.710 -0.333 0.323 1.00 95.31 98 TRP A C 1
ATOM 788 O O . TRP A 1 98 ? -2.133 -0.605 1.448 1.00 95.31 98 TRP A O 1
ATOM 798 N N . LEU A 1 99 ? -0.764 0.594 0.120 1.00 95.06 99 LEU A N 1
ATOM 799 C CA . LEU A 1 99 ? -0.162 1.405 1.185 1.00 95.06 99 LEU A CA 1
ATOM 800 C C . LEU A 1 99 ? -1.212 2.274 1.887 1.00 95.06 99 LEU A C 1
ATOM 802 O O . LEU A 1 99 ? -1.203 2.374 3.113 1.00 95.06 99 LEU A O 1
ATOM 806 N N . LEU A 1 100 ? -2.132 2.879 1.131 1.00 93.06 100 LEU A N 1
ATOM 807 C CA . LEU A 1 100 ? -3.244 3.655 1.683 1.00 93.06 100 LEU A CA 1
ATOM 808 C C . LEU A 1 100 ? -4.213 2.757 2.463 1.00 93.06 100 LEU A C 1
ATOM 810 O O . LEU A 1 100 ? -4.649 3.131 3.551 1.00 93.06 100 LEU A O 1
ATOM 814 N N . ALA A 1 101 ? -4.478 1.545 1.972 1.00 92.50 101 ALA A N 1
ATOM 815 C CA . ALA A 1 101 ? -5.333 0.578 2.656 1.00 92.50 101 ALA A CA 1
ATOM 816 C C . ALA A 1 101 ? -4.761 0.100 4.001 1.00 92.50 101 ALA A C 1
ATOM 818 O O . ALA A 1 101 ? -5.519 -0.311 4.883 1.00 92.50 101 ALA A O 1
ATOM 819 N N . GLN A 1 102 ? -3.443 0.213 4.212 1.00 91.50 102 GLN A N 1
ATOM 820 C CA . GLN A 1 102 ? -2.844 -0.056 5.519 1.00 91.50 102 GLN A CA 1
ATOM 821 C C . GLN A 1 102 ? -3.400 0.885 6.599 1.00 91.50 102 GLN A C 1
ATOM 823 O O . GLN A 1 102 ? -3.506 0.482 7.745 1.00 91.50 102 GLN A O 1
ATOM 828 N N . PHE A 1 103 ? -3.864 2.100 6.285 1.00 88.56 103 PHE A N 1
ATOM 829 C CA . PHE A 1 103 ? -4.489 2.967 7.300 1.00 88.56 103 PHE A CA 1
ATOM 830 C C . PHE A 1 103 ? -5.823 2.440 7.843 1.00 88.56 103 PHE A C 1
ATOM 832 O O . PHE A 1 103 ? -6.366 3.009 8.789 1.00 88.56 103 PHE A O 1
ATOM 839 N N . TYR A 1 104 ? -6.365 1.355 7.294 1.00 86.25 104 TYR A N 1
ATOM 840 C CA . TYR A 1 104 ? -7.578 0.739 7.821 1.00 86.25 104 TYR A CA 1
ATOM 841 C C . TYR A 1 104 ? -7.320 -0.262 8.946 1.00 86.25 104 TYR A C 1
ATOM 843 O O . TYR A 1 104 ? -8.263 -0.602 9.670 1.00 86.25 104 TYR A O 1
ATOM 851 N N . GLU A 1 105 ? -6.084 -0.734 9.155 1.00 83.31 105 GLU A N 1
ATOM 852 C CA . GLU A 1 105 ? -5.856 -1.638 10.280 1.00 83.31 105 GLU A CA 1
ATOM 853 C C . GLU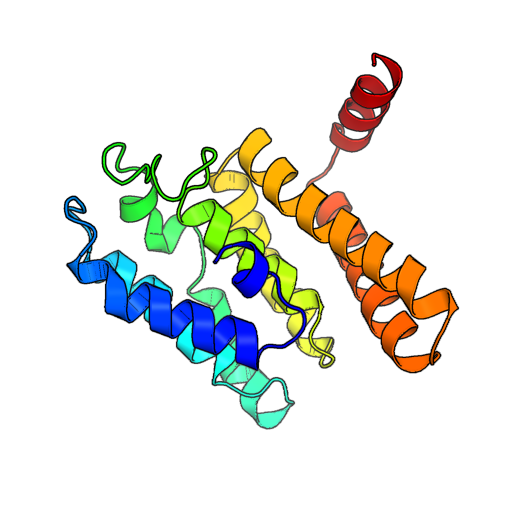 A 1 105 ? -5.811 -0.886 11.615 1.00 83.31 105 GLU A C 1
ATOM 855 O O . GLU A 1 105 ? -5.424 0.278 11.742 1.00 83.31 105 GLU A O 1
ATOM 860 N N . ARG A 1 106 ? -6.226 -1.593 12.666 1.00 76.94 106 ARG A N 1
ATOM 861 C CA . ARG A 1 106 ? -6.521 -0.993 13.973 1.00 76.94 106 ARG A CA 1
ATOM 862 C C . ARG A 1 106 ? -5.274 -0.585 14.763 1.00 76.94 106 ARG A C 1
ATOM 864 O O . ARG A 1 106 ? -5.396 0.127 15.759 1.00 76.94 106 ARG A O 1
ATOM 871 N N . PHE A 1 107 ? -4.085 -1.024 14.356 1.00 79.31 107 PHE A N 1
ATOM 872 C CA . PHE A 1 107 ? -2.853 -0.822 15.115 1.00 79.31 107 PHE A CA 1
ATOM 873 C C . PHE A 1 107 ? -2.122 0.461 14.697 1.00 79.31 107 PHE A C 1
ATOM 875 O O . PHE A 1 107 ? -1.048 0.440 14.118 1.00 79.31 107 PHE A O 1
ATOM 882 N N . THR A 1 108 ? -2.678 1.620 15.050 1.00 81.00 108 THR A N 1
ATOM 883 C CA . THR A 1 108 ? -2.238 2.935 14.536 1.00 81.00 108 THR A CA 1
ATOM 884 C C . THR A 1 108 ? -0.786 3.339 14.847 1.00 81.00 108 THR A C 1
ATOM 886 O O . THR A 1 108 ? -0.326 4.379 14.388 1.00 81.00 108 THR A O 1
ATOM 889 N N . LEU A 1 109 ? -0.053 2.553 15.640 1.00 82.94 109 LEU A N 1
ATOM 890 C CA . LEU A 1 109 ? 1.359 2.778 15.958 1.00 82.94 109 LEU A CA 1
ATOM 891 C C . LEU A 1 109 ? 2.283 2.645 14.738 1.00 82.94 109 LEU A C 1
ATOM 893 O O . LEU A 1 109 ? 3.313 3.311 14.713 1.00 82.94 109 LEU A O 1
ATOM 897 N N . TYR A 1 110 ? 1.941 1.832 13.731 1.00 83.12 110 TYR A N 1
ATOM 898 C CA . TYR A 1 110 ? 2.779 1.700 12.526 1.00 83.12 110 TYR A CA 1
ATOM 899 C C . TYR A 1 110 ? 2.488 2.756 11.461 1.00 83.12 110 TYR A C 1
ATOM 901 O O . TYR A 1 110 ? 3.242 2.864 10.503 1.00 83.12 110 TYR A O 1
ATOM 909 N N . TRP A 1 111 ? 1.426 3.546 11.598 1.00 86.62 111 TRP A N 1
ATOM 910 C CA . TRP A 1 111 ? 1.029 4.521 10.581 1.00 86.62 111 TRP A CA 1
ATOM 911 C C . TRP A 1 111 ? 2.139 5.507 10.184 1.00 86.62 111 TRP A C 1
ATOM 913 O O . TRP A 1 111 ? 2.311 5.738 8.988 1.00 86.62 111 TRP A O 1
ATOM 923 N N . PRO A 1 112 ? 2.970 6.026 11.114 1.00 86.69 112 PRO A N 1
ATOM 924 C CA . PRO A 1 112 ? 4.116 6.854 10.738 1.00 86.69 112 PRO A CA 1
ATOM 925 C C . PRO A 1 112 ? 5.128 6.143 9.825 1.00 86.69 112 PRO A C 1
ATOM 927 O O . PRO A 1 112 ? 5.823 6.802 9.060 1.00 86.69 112 PRO A O 1
ATOM 930 N N . LEU A 1 113 ? 5.209 4.808 9.874 1.00 88.81 113 LEU A N 1
ATOM 931 C CA . LEU A 1 113 ? 6.105 4.013 9.025 1.00 88.81 113 LEU A CA 1
ATOM 932 C C . LEU A 1 113 ? 5.644 3.963 7.563 1.00 88.81 113 LEU A C 1
ATOM 934 O O . LEU A 1 113 ? 6.450 3.649 6.694 1.00 88.81 113 LEU A O 1
ATOM 938 N N . LEU A 1 114 ? 4.370 4.261 7.291 1.00 90.69 114 LEU A N 1
ATOM 939 C CA . LEU A 1 114 ? 3.804 4.281 5.940 1.00 90.69 114 LEU A CA 1
ATOM 940 C C . LEU A 1 114 ? 4.090 5.585 5.197 1.00 90.69 114 LEU A C 1
ATOM 942 O O . LEU A 1 114 ? 4.041 5.607 3.971 1.00 90.69 114 LEU A O 1
ATOM 946 N N . VAL A 1 115 ? 4.387 6.663 5.927 1.00 88.19 115 VAL A N 1
ATOM 947 C CA . VAL A 1 115 ? 4.553 8.008 5.363 1.00 88.19 115 VAL A CA 1
ATOM 948 C C . VAL A 1 115 ? 5.664 8.035 4.317 1.00 88.19 115 VAL A C 1
ATOM 950 O O . VAL A 1 115 ? 5.431 8.470 3.197 1.00 88.19 115 VAL A O 1
ATOM 953 N N . GLU A 1 116 ? 6.848 7.527 4.659 1.00 88.88 116 GLU A N 1
ATOM 954 C CA . GLU A 1 116 ? 8.004 7.532 3.756 1.00 88.88 116 GLU A CA 1
ATOM 955 C C . GLU A 1 116 ? 7.764 6.692 2.478 1.00 88.88 116 GLU A C 1
ATOM 957 O O . GLU A 1 116 ? 8.007 7.208 1.382 1.00 88.88 116 GLU A O 1
ATOM 962 N N . PRO A 1 117 ? 7.255 5.442 2.552 1.00 93.56 117 PRO A N 1
ATOM 963 C CA . PRO A 1 117 ? 6.829 4.695 1.368 1.00 93.56 117 PRO A CA 1
ATOM 964 C C . PRO A 1 117 ? 5.810 5.452 0.509 1.00 93.56 117 PRO A C 1
ATOM 966 O O . PRO A 1 117 ? 6.002 5.577 -0.699 1.00 93.56 117 PRO A O 1
ATOM 969 N N . ILE A 1 118 ? 4.762 6.013 1.116 1.00 92.50 118 ILE A N 1
ATOM 970 C CA . ILE A 1 118 ? 3.709 6.744 0.393 1.00 92.50 118 ILE A CA 1
ATOM 971 C C . ILE A 1 118 ? 4.270 7.976 -0.305 1.00 92.50 118 ILE A C 1
ATOM 973 O O . ILE A 1 118 ? 3.970 8.202 -1.473 1.00 92.50 118 ILE A O 1
ATOM 977 N N . GLU A 1 119 ? 5.121 8.743 0.372 1.00 89.75 119 GLU A N 1
ATOM 978 C CA . GLU A 1 119 ? 5.811 9.895 -0.207 1.00 89.75 119 GLU A CA 1
ATOM 979 C C . GLU A 1 119 ? 6.667 9.492 -1.408 1.00 89.75 119 GLU A C 1
ATOM 981 O O . GLU A 1 119 ? 6.634 10.146 -2.454 1.00 89.75 119 GLU A O 1
ATOM 986 N N . SER A 1 120 ? 7.392 8.380 -1.286 1.00 90.94 120 SER A N 1
ATOM 987 C CA . SER A 1 120 ? 8.210 7.852 -2.371 1.00 90.94 120 SER A CA 1
ATOM 988 C C . SER A 1 120 ? 7.367 7.465 -3.589 1.00 90.94 120 SER A C 1
ATOM 990 O O . SER A 1 120 ? 7.753 7.807 -4.707 1.00 90.94 120 SER A O 1
ATOM 992 N N . TYR A 1 121 ? 6.233 6.787 -3.393 1.00 91.88 121 TYR A N 1
ATOM 993 C CA . TYR A 1 121 ? 5.340 6.391 -4.486 1.00 91.88 121 TYR A CA 1
ATOM 994 C C . TYR A 1 121 ? 4.601 7.580 -5.096 1.00 91.88 121 TYR A C 1
ATOM 996 O O . TYR A 1 121 ? 4.568 7.690 -6.317 1.00 91.88 121 TYR A O 1
ATOM 1004 N N . ALA A 1 122 ? 4.088 8.505 -4.282 1.00 87.94 122 ALA A N 1
ATOM 1005 C CA . ALA A 1 122 ? 3.414 9.714 -4.754 1.00 87.94 122 ALA A CA 1
ATOM 1006 C C . ALA A 1 122 ? 4.306 10.549 -5.685 1.00 87.94 122 ALA A C 1
ATOM 1008 O O . ALA A 1 122 ? 3.851 11.026 -6.724 1.00 87.94 122 ALA A O 1
ATOM 1009 N N . ARG A 1 123 ? 5.600 10.678 -5.354 1.00 85.00 123 ARG A N 1
ATOM 1010 C CA . ARG A 1 123 ? 6.580 11.342 -6.228 1.00 85.00 123 ARG A CA 1
ATOM 1011 C C . ARG A 1 123 ? 6.857 10.557 -7.508 1.00 85.00 123 ARG A C 1
ATOM 1013 O O . ARG A 1 123 ? 7.017 11.170 -8.556 1.00 85.00 123 ARG A O 1
ATOM 1020 N N . GLY A 1 124 ? 6.930 9.230 -7.420 1.00 85.69 124 GLY A N 1
ATOM 1021 C CA . GLY A 1 124 ? 7.278 8.366 -8.548 1.00 85.69 124 GLY A CA 1
ATOM 1022 C C . GLY A 1 124 ? 6.180 8.225 -9.605 1.00 85.69 124 GLY A C 1
ATOM 1023 O O . GLY A 1 124 ? 6.482 8.184 -10.793 1.00 85.69 124 GLY A O 1
ATOM 1024 N N . ILE A 1 125 ? 4.908 8.182 -9.195 1.00 85.88 125 ILE A N 1
ATOM 1025 C CA . ILE A 1 125 ? 3.768 8.004 -10.118 1.00 85.88 125 ILE A CA 1
ATOM 1026 C C . ILE A 1 125 ? 3.233 9.316 -10.705 1.00 85.88 125 ILE A C 1
ATOM 1028 O O . ILE A 1 125 ? 2.464 9.290 -11.664 1.00 85.88 125 ILE A O 1
ATOM 1032 N N . GLY A 1 126 ? 3.626 10.458 -10.137 1.00 80.75 126 GLY A N 1
ATOM 1033 C CA . GLY A 1 126 ? 3.176 11.777 -10.570 1.00 80.75 126 GLY A CA 1
ATOM 1034 C C . GLY A 1 126 ? 1.779 12.170 -10.069 1.00 80.75 126 GLY A C 1
ATOM 1035 O O . GLY A 1 126 ? 1.087 11.414 -9.388 1.00 80.75 126 GLY A O 1
ATOM 1036 N N . PHE A 1 127 ? 1.378 13.398 -10.414 1.00 80.50 127 PHE A N 1
ATOM 1037 C CA . PHE A 1 127 ? 0.176 14.070 -9.902 1.00 80.50 127 PHE A CA 1
ATOM 1038 C C . PHE A 1 127 ? -1.104 13.251 -10.101 1.00 80.50 127 PHE A C 1
ATOM 1040 O O . PHE A 1 127 ? -1.816 12.969 -9.141 1.00 80.50 127 PHE A O 1
ATOM 1047 N N . GLU A 1 128 ? -1.395 12.875 -11.348 1.00 81.12 128 GLU A N 1
ATOM 1048 C CA . GLU A 1 128 ? -2.659 12.224 -11.711 1.00 81.12 128 GLU A CA 1
ATOM 1049 C C . GLU A 1 128 ? -2.767 10.825 -11.098 1.00 81.12 128 GLU A C 1
ATOM 1051 O O . GLU A 1 128 ? -3.812 10.463 -10.559 1.00 81.12 128 GLU A O 1
ATOM 1056 N N . GLY A 1 129 ? -1.669 10.060 -11.115 1.00 83.69 129 GLY A N 1
ATOM 1057 C CA . GLY A 1 129 ? -1.618 8.732 -10.506 1.00 83.69 129 GLY A CA 1
ATOM 1058 C C . GLY A 1 129 ? -1.848 8.784 -8.997 1.00 83.69 129 GLY A C 1
ATOM 1059 O O . GLY A 1 129 ? -2.621 7.988 -8.466 1.00 83.69 129 GLY A O 1
ATOM 1060 N N . PHE A 1 130 ? -1.229 9.752 -8.313 1.00 87.44 130 PHE A N 1
ATOM 1061 C CA . PHE A 1 130 ? -1.419 9.953 -6.878 1.00 87.44 130 PHE A CA 1
ATOM 1062 C C . PHE A 1 130 ? -2.867 10.286 -6.534 1.00 87.44 130 PHE A C 1
ATOM 1064 O O . PHE A 1 130 ? -3.455 9.612 -5.687 1.00 87.44 130 PHE A O 1
ATOM 1071 N N . TRP A 1 131 ? -3.449 11.288 -7.196 1.00 85.88 131 TRP A N 1
ATOM 1072 C CA . TRP A 1 131 ? -4.816 11.710 -6.899 1.00 85.88 131 TRP A CA 1
ATOM 1073 C C . TRP A 1 131 ? -5.836 10.622 -7.198 1.00 85.88 131 TRP A C 1
ATOM 1075 O O . TRP A 1 131 ? -6.715 10.400 -6.377 1.00 85.88 131 TRP A O 1
ATOM 1085 N N . ASN A 1 132 ? -5.657 9.859 -8.277 1.00 86.81 132 ASN A N 1
ATOM 1086 C CA . ASN A 1 132 ? -6.527 8.724 -8.574 1.00 86.81 132 ASN A CA 1
ATOM 1087 C C . ASN A 1 132 ? -6.559 7.703 -7.420 1.00 86.81 132 ASN A C 1
ATOM 1089 O O . ASN A 1 132 ? -7.628 7.257 -7.018 1.00 86.81 132 ASN A O 1
ATOM 1093 N N . CYS A 1 133 ? -5.406 7.334 -6.858 1.00 89.50 133 CYS A N 1
ATOM 1094 C CA . CYS A 1 133 ? -5.348 6.429 -5.703 1.00 89.50 133 CYS A CA 1
ATOM 1095 C C . CYS A 1 133 ? -5.934 7.071 -4.436 1.00 89.50 133 CYS A C 1
ATOM 1097 O O . CYS A 1 133 ? -6.683 6.439 -3.691 1.00 89.50 133 CYS A O 1
ATOM 1099 N N . PHE A 1 134 ? -5.588 8.334 -4.190 1.00 89.19 134 PHE A N 1
ATOM 1100 C CA . PHE A 1 134 ? -5.951 9.039 -2.967 1.00 89.19 134 PHE A CA 1
ATOM 1101 C C . PHE A 1 134 ? -7.451 9.363 -2.887 1.00 89.19 134 PHE A C 1
ATOM 1103 O O . PHE A 1 134 ? -8.060 9.141 -1.842 1.00 89.19 134 PHE A O 1
ATOM 1110 N N . GLU A 1 135 ? -8.056 9.841 -3.978 1.00 86.88 135 GLU A N 1
ATOM 1111 C CA . GLU A 1 135 ? -9.501 10.094 -4.078 1.00 86.88 135 GLU A CA 1
ATOM 1112 C C . GLU A 1 135 ? -10.289 8.809 -3.838 1.00 86.88 135 GLU A C 1
ATOM 1114 O O . GLU A 1 135 ? -11.145 8.787 -2.961 1.00 86.88 135 GLU A O 1
ATOM 1119 N N . ASN A 1 136 ? -9.908 7.704 -4.488 1.00 87.69 136 ASN A N 1
ATOM 1120 C CA . ASN A 1 136 ? -10.551 6.406 -4.271 1.00 87.69 136 ASN A CA 1
ATOM 1121 C C . ASN A 1 136 ? -10.508 5.966 -2.794 1.00 87.69 136 ASN A C 1
ATOM 1123 O O . ASN A 1 136 ? -11.490 5.443 -2.266 1.00 87.69 136 ASN A O 1
ATOM 1127 N N . ALA A 1 137 ? -9.382 6.177 -2.102 1.00 87.88 137 ALA A N 1
ATOM 1128 C CA . ALA A 1 137 ? -9.256 5.848 -0.681 1.00 87.88 137 ALA A CA 1
ATOM 1129 C C . ALA A 1 137 ? -10.109 6.763 0.222 1.00 87.88 137 ALA A C 1
ATOM 1131 O O . ALA A 1 137 ? -10.634 6.318 1.250 1.00 87.88 137 ALA A O 1
ATOM 1132 N N . MET A 1 138 ? -10.253 8.039 -0.148 1.00 83.88 138 MET A N 1
ATOM 1133 C CA . MET A 1 138 ? -11.111 9.002 0.547 1.00 83.88 138 MET A CA 1
ATOM 1134 C C . MET A 1 138 ? -12.595 8.707 0.329 1.00 83.88 138 MET A C 1
ATOM 1136 O O . MET A 1 138 ? -13.351 8.697 1.301 1.00 83.88 138 MET A O 1
ATOM 1140 N N . ASP A 1 139 ? -13.001 8.420 -0.904 1.00 85.88 139 ASP A N 1
ATOM 1141 C CA . ASP A 1 139 ? -14.372 8.047 -1.252 1.00 85.88 139 ASP A CA 1
ATOM 1142 C C . ASP A 1 139 ? -14.790 6.790 -0.495 1.00 85.88 139 ASP A C 1
ATOM 1144 O O . ASP A 1 139 ? -15.837 6.779 0.152 1.00 85.88 139 ASP A O 1
ATOM 1148 N N . PHE A 1 140 ? -13.912 5.786 -0.428 1.00 84.88 140 PHE A N 1
ATOM 1149 C CA . PHE A 1 140 ? -14.151 4.595 0.381 1.00 84.88 140 PHE A CA 1
ATOM 1150 C C . PHE A 1 140 ? -14.353 4.924 1.872 1.00 84.88 140 PHE A C 1
ATOM 1152 O O . PHE A 1 140 ? -15.294 4.434 2.501 1.00 84.88 140 PHE A O 1
ATOM 1159 N N . CYS A 1 141 ? -13.522 5.795 2.459 1.00 80.75 141 CYS A N 1
ATOM 1160 C CA . CYS A 1 141 ? -13.726 6.262 3.836 1.00 80.75 141 CYS A CA 1
ATOM 1161 C C . CYS A 1 141 ? -15.095 6.934 4.022 1.00 80.75 141 CYS A C 1
ATOM 1163 O O . CYS A 1 141 ? -15.758 6.716 5.042 1.00 80.75 141 CYS A O 1
ATOM 1165 N N . TRP A 1 142 ? -15.517 7.756 3.060 1.00 79.94 142 TRP A N 1
ATOM 1166 C CA . TRP A 1 142 ? -16.805 8.444 3.107 1.00 79.94 142 TRP A CA 1
ATOM 1167 C C . TRP A 1 142 ? -17.983 7.482 3.005 1.00 79.94 142 TRP A C 1
ATOM 1169 O O . TRP A 1 142 ? -18.914 7.588 3.809 1.00 79.94 142 TRP A O 1
ATOM 1179 N N . GLU A 1 143 ? -17.920 6.515 2.091 1.00 83.31 143 GLU A N 1
ATOM 1180 C CA . GLU A 1 143 ? -18.906 5.441 1.962 1.00 83.31 143 GLU A CA 1
ATOM 1181 C C . GLU A 1 143 ? -19.022 4.648 3.266 1.00 83.31 143 GLU A C 1
ATOM 1183 O O . GLU A 1 143 ? -20.122 4.480 3.798 1.00 83.31 143 GLU A O 1
ATOM 1188 N N . MET A 1 144 ? -17.892 4.245 3.859 1.00 77.12 144 MET A N 1
ATOM 1189 C CA . MET A 1 144 ? -17.904 3.539 5.139 1.00 77.12 144 MET A CA 1
ATOM 1190 C C . MET A 1 144 ? -18.536 4.377 6.258 1.00 77.12 144 MET A C 1
ATOM 1192 O O . MET A 1 144 ? -19.316 3.846 7.047 1.00 77.12 144 MET A O 1
ATOM 1196 N N . ILE A 1 145 ? -18.240 5.680 6.347 1.00 74.69 145 ILE A N 1
ATOM 1197 C CA . ILE A 1 145 ? -18.873 6.574 7.334 1.00 74.69 145 ILE A CA 1
ATOM 1198 C C . ILE A 1 145 ? -20.383 6.651 7.108 1.00 74.69 145 ILE A C 1
ATOM 1200 O O . ILE A 1 145 ? -21.149 6.632 8.078 1.00 74.69 145 ILE A O 1
ATOM 1204 N N . PHE A 1 146 ? -20.812 6.767 5.852 1.00 76.25 146 PHE A N 1
ATOM 1205 C CA . PHE A 1 146 ? -22.222 6.865 5.497 1.00 76.25 146 PHE A CA 1
ATOM 1206 C C . PHE A 1 146 ? -22.985 5.596 5.890 1.00 76.25 146 PHE A C 1
ATOM 1208 O O . PHE A 1 146 ? -23.998 5.686 6.589 1.00 76.25 146 PHE A O 1
ATOM 1215 N N . GLU A 1 147 ? -22.443 4.422 5.561 1.00 74.56 147 GLU A N 1
ATOM 1216 C CA . GLU A 1 147 ? -23.007 3.127 5.954 1.00 74.56 147 GLU A CA 1
ATOM 1217 C C . GLU A 1 147 ? -22.976 2.921 7.481 1.00 74.56 147 GLU A C 1
ATOM 1219 O O . GLU A 1 147 ? -23.919 2.394 8.077 1.00 74.56 147 GLU A O 1
ATOM 1224 N N . MET A 1 148 ? -21.942 3.415 8.170 1.00 67.62 148 MET A N 1
ATOM 1225 C CA . MET A 1 148 ? -21.793 3.267 9.626 1.00 67.62 148 MET A CA 1
ATOM 1226 C C . MET A 1 148 ? -22.636 4.219 10.463 1.00 67.62 148 MET A C 1
ATOM 1228 O O . MET A 1 148 ? -22.867 3.937 11.641 1.00 67.62 148 MET A O 1
ATOM 1232 N N . LYS A 1 149 ? -23.210 5.280 9.884 1.00 59.56 149 LYS A N 1
ATOM 1233 C CA . LYS A 1 149 ? -24.274 6.038 10.566 1.00 59.56 149 LYS A CA 1
ATOM 1234 C C . LYS A 1 149 ? -25.477 5.148 10.935 1.00 59.56 149 LYS A C 1
ATOM 1236 O O . LYS A 1 149 ? -26.281 5.560 11.769 1.00 59.56 149 LYS A O 1
ATOM 1241 N N . LYS A 1 150 ? -25.565 3.917 10.402 1.00 57.72 150 LYS A N 1
ATOM 1242 C CA . LYS A 1 150 ? -26.523 2.878 10.812 1.00 57.72 150 LYS A CA 1
ATOM 1243 C C . LYS A 1 150 ? -26.018 1.866 11.863 1.00 57.72 150 LYS A C 1
ATOM 1245 O O . LYS A 1 150 ? -26.871 1.227 12.472 1.00 57.72 150 LYS A O 1
ATOM 1250 N N . MET A 1 151 ? -24.711 1.699 12.141 1.00 51.75 151 MET A N 1
ATOM 1251 C CA . MET A 1 151 ? -24.202 0.710 13.125 1.00 51.75 151 MET A CA 1
ATOM 1252 C C . MET A 1 151 ? -22.831 1.047 13.772 1.00 51.75 151 MET A C 1
ATOM 1254 O O . MET A 1 151 ? -21.889 1.407 13.085 1.00 51.75 151 MET A O 1
ATOM 1258 N N . ARG A 1 152 ? -22.737 0.812 15.102 1.00 59.03 152 ARG A N 1
ATOM 1259 C CA . ARG A 1 152 ? -21.572 0.767 16.045 1.00 59.03 152 ARG A CA 1
ATOM 1260 C C . ARG A 1 152 ? -20.464 1.849 15.950 1.00 59.03 152 ARG A C 1
ATOM 1262 O O . ARG A 1 152 ? -19.739 1.971 14.974 1.00 59.03 152 ARG A O 1
ATOM 1269 N N . LYS A 1 153 ? -20.203 2.522 17.086 1.00 64.25 153 LYS A N 1
ATOM 1270 C CA . LYS A 1 153 ? -19.241 3.642 17.248 1.00 64.25 153 LYS A CA 1
ATOM 1271 C C . LYS A 1 153 ? -17.747 3.297 17.086 1.00 64.25 153 LYS A C 1
ATOM 1273 O O . LYS A 1 153 ? -16.955 4.195 16.824 1.00 64.25 153 LYS A O 1
ATOM 1278 N N . GLU A 1 154 ? -17.339 2.044 17.272 1.00 64.94 154 GLU A N 1
ATOM 1279 C CA . GLU A 1 154 ? -15.912 1.676 17.367 1.00 64.94 154 GLU A CA 1
ATOM 1280 C C . GLU A 1 154 ? -15.172 1.714 16.023 1.00 64.94 154 GLU A C 1
ATOM 1282 O O . GLU A 1 154 ? -14.014 2.120 15.973 1.00 64.94 154 GLU A O 1
ATOM 1287 N N . ILE A 1 155 ? -15.831 1.341 14.922 1.00 65.81 155 ILE A N 1
ATOM 1288 C CA . ILE A 1 155 ? -15.200 1.356 13.592 1.00 65.81 155 ILE A CA 1
ATOM 1289 C C . ILE A 1 155 ? -15.116 2.789 13.048 1.00 65.81 155 ILE A C 1
ATOM 1291 O O . ILE A 1 155 ? -14.122 3.155 12.420 1.00 65.81 155 ILE A O 1
ATOM 1295 N N . LEU A 1 156 ? -16.091 3.636 13.401 1.00 70.94 156 LEU A N 1
ATOM 1296 C CA . LEU A 1 156 ? -16.080 5.066 13.089 1.00 70.94 156 LEU A CA 1
ATOM 1297 C C . LEU A 1 156 ? -14.785 5.740 13.572 1.00 70.94 156 LEU A C 1
ATOM 1299 O O . LEU A 1 156 ? -14.216 6.566 12.867 1.00 70.94 156 LEU A O 1
ATOM 1303 N N . PHE A 1 157 ? -14.282 5.354 14.750 1.00 74.56 157 PHE A N 1
ATOM 1304 C CA . PHE A 1 157 ? -13.037 5.897 15.296 1.00 74.56 157 PHE A CA 1
ATOM 1305 C C . PHE A 1 157 ? -11.812 5.562 14.436 1.00 74.56 157 PHE A C 1
ATOM 1307 O O . PHE A 1 157 ? -10.952 6.420 14.238 1.00 74.56 157 PHE A O 1
ATOM 1314 N N . VAL A 1 158 ? -11.735 4.336 13.909 1.00 73.00 158 VAL A N 1
ATOM 1315 C CA . VAL A 1 158 ? -10.632 3.904 13.035 1.00 73.00 158 VAL A CA 1
ATOM 1316 C C . VAL A 1 158 ? -10.669 4.682 11.721 1.00 73.00 158 VAL A C 1
ATOM 1318 O O . VAL A 1 158 ? -9.653 5.242 11.325 1.00 73.00 158 VAL A O 1
ATOM 1321 N N . ILE A 1 159 ? -11.847 4.814 11.105 1.00 74.69 159 ILE A N 1
ATOM 1322 C CA . ILE A 1 159 ? -12.000 5.545 9.838 1.00 74.69 159 ILE A CA 1
ATOM 1323 C C . ILE A 1 159 ? -11.725 7.040 10.020 1.00 74.69 159 ILE A C 1
ATOM 1325 O O . ILE A 1 159 ? -11.001 7.636 9.230 1.00 74.69 159 ILE A O 1
ATOM 1329 N N . MET A 1 160 ? -12.227 7.659 11.093 1.00 76.19 160 MET A N 1
ATOM 1330 C CA . MET A 1 160 ? -11.925 9.064 11.391 1.00 76.19 160 MET A CA 1
ATOM 1331 C C . MET A 1 160 ? -10.426 9.292 11.601 1.00 76.19 160 MET A C 1
ATOM 1333 O O . MET A 1 160 ? -9.889 10.320 11.190 1.00 76.19 160 MET A O 1
ATOM 1337 N N . LYS A 1 161 ? -9.728 8.339 12.230 1.00 78.00 161 LYS A N 1
ATOM 1338 C CA . LYS A 1 161 ? -8.271 8.390 12.322 1.00 78.00 161 LYS A CA 1
ATOM 1339 C C . LYS A 1 161 ? -7.614 8.242 10.948 1.00 78.00 161 LYS A C 1
ATOM 1341 O O . LYS A 1 161 ? -6.708 9.019 10.671 1.00 78.00 161 LYS A O 1
ATOM 1346 N N . ALA A 1 162 ? -8.078 7.325 10.098 1.00 74.56 162 ALA A N 1
ATOM 1347 C CA . ALA A 1 162 ? -7.535 7.137 8.752 1.00 74.56 162 ALA A CA 1
ATOM 1348 C C . ALA A 1 162 ? -7.658 8.427 7.927 1.00 74.56 162 ALA A C 1
ATOM 1350 O O . ALA A 1 162 ? -6.664 8.901 7.386 1.00 74.56 162 ALA A O 1
ATOM 1351 N N . ILE A 1 163 ? -8.827 9.081 7.962 1.00 76.50 163 ILE A N 1
ATOM 1352 C CA . ILE A 1 163 ? -9.040 10.404 7.352 1.00 76.50 163 ILE A CA 1
ATOM 1353 C C . ILE A 1 163 ? -8.054 11.432 7.910 1.00 76.50 163 ILE A C 1
ATOM 1355 O O . ILE A 1 163 ? -7.422 12.155 7.148 1.00 76.50 163 ILE A O 1
ATOM 1359 N N . ASN A 1 164 ? -7.874 11.498 9.232 1.00 77.19 164 ASN A N 1
ATOM 1360 C CA . ASN A 1 164 ? -6.908 12.427 9.821 1.00 77.19 164 ASN A CA 1
ATOM 1361 C C . ASN A 1 164 ? -5.474 12.156 9.349 1.00 77.19 164 ASN A C 1
ATOM 1363 O O . ASN A 1 164 ? -4.719 13.103 9.135 1.00 77.19 164 ASN A O 1
ATOM 1367 N N . SER A 1 165 ? -5.093 10.894 9.165 1.00 77.94 165 SER A N 1
ATOM 1368 C CA . SER A 1 165 ? -3.786 10.535 8.618 1.00 77.94 165 SER A CA 1
ATOM 1369 C C . SER A 1 165 ? -3.652 10.876 7.142 1.00 77.94 165 SER A C 1
ATOM 1371 O O . SER A 1 165 ? -2.623 11.420 6.755 1.00 77.94 165 SER A O 1
ATOM 1373 N N . PHE A 1 166 ? -4.697 10.684 6.341 1.00 79.06 166 PHE A N 1
ATOM 1374 C CA . PHE A 1 166 ? -4.743 11.171 4.963 1.00 79.06 166 PHE A CA 1
ATOM 1375 C C . PHE A 1 166 ? -4.593 12.698 4.901 1.00 79.06 166 PHE A C 1
ATOM 1377 O O . PHE A 1 166 ? -3.777 13.210 4.138 1.00 79.06 166 PHE A O 1
ATOM 1384 N N . LEU A 1 167 ? -5.267 13.441 5.783 1.00 73.69 167 LEU A N 1
ATOM 1385 C CA . LEU A 1 167 ? -5.102 14.894 5.902 1.00 73.69 167 LEU A CA 1
ATOM 1386 C C . LEU A 1 167 ? -3.686 15.298 6.353 1.00 73.69 167 LEU A C 1
ATOM 1388 O O . LEU A 1 167 ? -3.190 16.345 5.943 1.00 73.69 167 LEU A O 1
ATOM 1392 N N . GLN A 1 168 ? -3.021 14.504 7.197 1.00 75.06 168 GLN A N 1
ATOM 1393 C CA . GLN A 1 168 ? -1.622 14.739 7.580 1.00 75.06 168 GLN A CA 1
ATOM 1394 C C . GLN A 1 168 ? -0.662 14.469 6.423 1.00 75.06 168 GLN A C 1
ATOM 1396 O O . GLN A 1 168 ? 0.253 15.258 6.211 1.00 75.06 168 GLN A O 1
ATOM 1401 N N . ILE A 1 169 ? -0.899 13.408 5.651 1.00 72.44 169 ILE A N 1
ATOM 1402 C CA . ILE A 1 169 ? -0.161 13.120 4.420 1.00 72.44 169 ILE A CA 1
ATOM 1403 C C . ILE A 1 169 ? -0.271 14.314 3.463 1.00 72.44 169 ILE A C 1
ATOM 1405 O O . ILE A 1 169 ? 0.750 14.811 2.999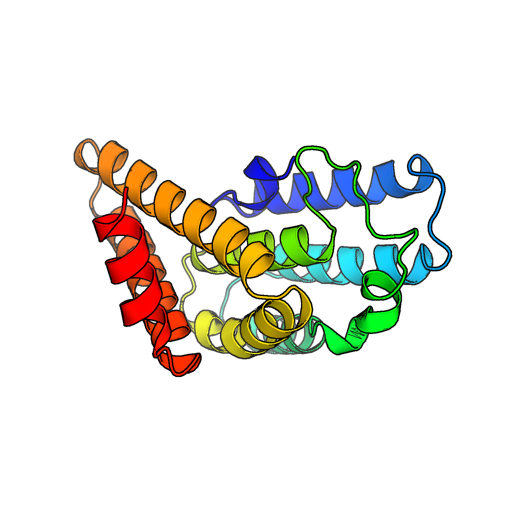 1.00 72.44 169 ILE A O 1
ATOM 1409 N N . LEU A 1 170 ? -1.474 14.866 3.264 1.00 69.19 170 LEU A N 1
ATOM 1410 C CA . LEU A 1 170 ? -1.669 16.070 2.444 1.00 69.19 170 LEU A CA 1
ATOM 1411 C C . LEU A 1 170 ? -0.879 17.289 2.948 1.00 69.19 170 LEU A C 1
ATOM 1413 O O . LEU A 1 170 ? -0.424 18.095 2.140 1.00 69.19 170 LEU A O 1
ATOM 1417 N N . LYS A 1 171 ? -0.693 17.431 4.267 1.00 68.75 171 LYS A N 1
ATOM 1418 C CA . LYS A 1 171 ? 0.128 18.507 4.851 1.00 68.75 171 LYS A CA 1
ATOM 1419 C C . LYS A 1 171 ? 1.624 18.295 4.624 1.00 68.75 171 LYS A C 1
ATOM 1421 O O . LYS A 1 171 ? 2.338 19.274 4.454 1.00 68.75 171 LYS A O 1
ATOM 1426 N N . LEU A 1 172 ? 2.094 17.047 4.629 1.00 62.91 172 LEU A N 1
ATOM 1427 C CA . LEU A 1 172 ? 3.507 16.704 4.419 1.00 62.91 172 LEU A CA 1
ATOM 1428 C C . LEU A 1 172 ? 3.976 16.957 2.983 1.00 62.91 172 LEU A C 1
ATOM 1430 O O . LEU A 1 172 ? 5.151 17.233 2.766 1.00 62.91 172 LEU A O 1
ATOM 1434 N N . PHE A 1 173 ? 3.065 16.914 2.013 1.00 61.78 173 PHE A N 1
ATOM 1435 C CA . PHE A 1 173 ? 3.368 17.239 0.619 1.00 61.78 173 PHE A CA 1
ATOM 1436 C C . PHE A 1 173 ? 3.422 18.753 0.315 1.00 61.78 173 PHE A C 1
ATOM 1438 O O . PHE A 1 173 ? 3.455 19.122 -0.856 1.00 61.78 173 PHE A O 1
ATOM 1445 N N . ASP A 1 174 ? 3.453 19.627 1.335 1.00 53.34 174 ASP A N 1
ATOM 1446 C CA . ASP A 1 174 ? 3.584 21.094 1.207 1.00 53.34 174 ASP A CA 1
ATOM 1447 C C . ASP A 1 174 ? 2.637 21.686 0.144 1.00 53.34 174 ASP A C 1
ATOM 1449 O O . ASP A 1 174 ? 2.999 22.391 -0.805 1.00 53.34 174 ASP A O 1
ATOM 1453 N N . PHE A 1 175 ? 1.363 21.324 0.261 1.00 50.69 175 PHE A N 1
ATOM 1454 C CA . PHE A 1 175 ? 0.417 21.524 -0.815 1.00 50.69 175 PHE A CA 1
ATOM 1455 C C . PHE A 1 175 ? -0.188 22.940 -0.859 1.00 50.69 175 PHE A C 1
ATOM 1457 O O . PHE A 1 175 ? -1.313 23.182 -0.429 1.00 50.69 175 PHE A O 1
ATOM 1464 N N . ASN A 1 176 ? 0.468 23.803 -1.646 1.00 46.00 176 ASN A N 1
ATOM 1465 C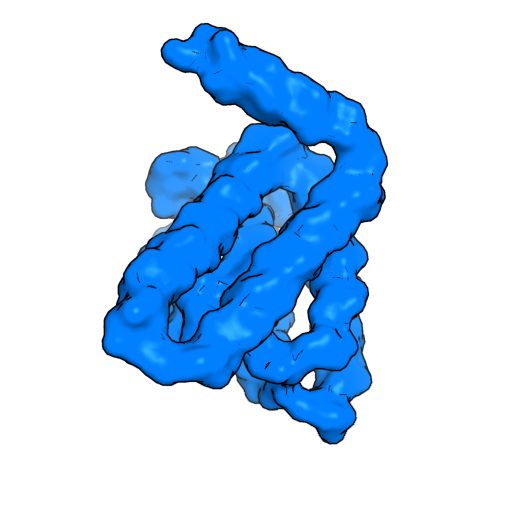 CA . ASN A 1 176 ? -0.204 24.755 -2.556 1.00 46.00 176 ASN A CA 1
ATOM 1466 C C . ASN A 1 176 ? -1.246 24.069 -3.489 1.00 46.00 176 ASN A C 1
ATOM 1468 O O . ASN A 1 176 ? -2.002 24.723 -4.193 1.00 46.00 176 ASN A O 1
ATOM 1472 N N . PHE A 1 177 ? -1.318 22.740 -3.494 1.00 48.22 177 PHE A N 1
ATOM 1473 C CA . PHE A 1 177 ? -2.254 21.856 -4.213 1.00 48.22 177 PHE A CA 1
ATOM 1474 C C . PHE A 1 177 ? -3.674 21.833 -3.642 1.00 48.22 177 PHE A C 1
ATOM 1476 O O . PHE A 1 177 ? -4.607 21.585 -4.398 1.00 48.22 177 PHE A O 1
ATOM 1483 N N . TYR A 1 178 ? -3.871 22.110 -2.345 1.00 43.84 178 TYR A N 1
ATOM 1484 C CA . TYR A 1 178 ? -5.223 22.243 -1.779 1.00 43.84 178 TYR A CA 1
ATOM 1485 C C . TYR A 1 178 ? -5.959 23.426 -2.438 1.00 43.84 178 TYR A C 1
ATOM 1487 O O . TYR A 1 178 ? -7.163 23.369 -2.665 1.00 43.84 178 TYR A O 1
ATOM 1495 N N . VAL A 1 179 ? -5.203 24.463 -2.832 1.00 46.00 179 VAL A N 1
ATOM 1496 C CA . VAL A 1 179 ? -5.682 25.614 -3.613 1.00 46.00 179 VAL A CA 1
ATOM 1497 C C . VAL A 1 179 ? -6.015 25.213 -5.057 1.00 46.00 179 VAL A C 1
ATOM 1499 O O . VAL A 1 179 ? -7.027 25.661 -5.583 1.00 46.00 179 VAL A O 1
ATOM 1502 N N . TYR A 1 180 ? -5.233 24.335 -5.696 1.00 45.72 180 TYR A N 1
ATOM 1503 C CA . TYR A 1 180 ? -5.537 23.842 -7.048 1.00 45.72 180 TYR A CA 1
ATOM 1504 C C . TYR A 1 180 ? -6.753 22.908 -7.090 1.00 45.72 180 TYR A C 1
ATOM 1506 O O . TYR A 1 180 ? -7.567 23.041 -7.995 1.00 45.72 180 TYR A O 1
ATOM 1514 N N . TYR A 1 181 ? -6.918 22.019 -6.108 1.00 46.00 181 TYR A N 1
ATOM 1515 C CA . TYR A 1 181 ? -8.068 21.111 -6.029 1.00 46.00 181 TYR A CA 1
ATOM 1516 C C . TYR A 1 181 ? -9.383 21.856 -5.731 1.00 46.00 181 TYR A C 1
ATOM 1518 O O . TYR A 1 181 ? -10.387 21.620 -6.399 1.00 46.00 181 TYR A O 1
ATOM 1526 N N . LEU A 1 182 ? -9.369 22.830 -4.806 1.00 46.88 182 LEU A N 1
ATOM 1527 C CA . LEU A 1 182 ? -10.511 23.733 -4.590 1.00 46.88 182 LEU A CA 1
ATOM 1528 C C . LEU A 1 182 ? -10.830 24.559 -5.841 1.00 46.88 182 LEU A C 1
ATOM 1530 O O . LEU A 1 182 ? -11.996 24.695 -6.188 1.00 46.88 182 LEU A O 1
ATOM 1534 N N . ASN A 1 183 ? -9.817 25.068 -6.549 1.00 40.94 183 ASN A N 1
ATOM 1535 C CA . ASN A 1 183 ? -10.038 25.788 -7.805 1.00 40.94 183 ASN A CA 1
ATOM 1536 C C . ASN A 1 183 ? -10.563 24.875 -8.926 1.00 40.94 183 ASN A C 1
ATOM 1538 O O . ASN A 1 183 ? -11.366 25.329 -9.730 1.00 40.94 183 ASN A O 1
ATOM 1542 N N . PHE A 1 184 ? -10.159 23.604 -8.974 1.00 41.84 184 PHE A N 1
ATOM 1543 C CA . PHE A 1 184 ? -10.633 22.640 -9.969 1.00 41.84 184 PHE A CA 1
ATOM 1544 C C . PHE A 1 184 ? -12.092 22.225 -9.724 1.00 41.84 184 PHE A C 1
ATOM 1546 O O . PHE A 1 184 ? -12.881 22.213 -10.663 1.00 41.84 184 PHE A O 1
ATOM 1553 N N . GLN A 1 185 ? -12.486 21.982 -8.468 1.00 39.28 185 GLN A N 1
ATOM 1554 C CA . GLN A 1 185 ? -13.887 21.704 -8.114 1.00 39.28 185 GLN A CA 1
ATOM 1555 C C . GLN A 1 185 ? -14.809 22.931 -8.206 1.00 39.28 185 GLN A C 1
ATOM 1557 O O . GLN A 1 185 ? -16.015 22.767 -8.324 1.00 39.28 185 GLN A O 1
ATOM 1562 N N . LEU A 1 186 ? -14.269 24.153 -8.167 1.00 38.62 186 LEU A N 1
ATOM 1563 C CA . LEU A 1 186 ? -15.034 25.389 -8.394 1.00 38.62 186 LEU A CA 1
ATOM 1564 C C . LEU A 1 186 ? -15.153 25.770 -9.883 1.00 38.62 186 LEU A C 1
ATOM 1566 O O . LEU A 1 186 ? -15.850 26.732 -10.204 1.00 38.62 186 LEU A O 1
ATOM 1570 N N . MET A 1 187 ? -14.466 25.056 -10.782 1.00 36.56 187 MET A N 1
ATOM 1571 C CA . MET A 1 187 ? -14.512 25.268 -12.237 1.00 36.56 187 MET A CA 1
ATOM 1572 C C . MET A 1 187 ? -15.338 24.212 -12.998 1.00 36.56 187 MET A C 1
ATOM 1574 O O . MET A 1 187 ? -15.483 24.346 -14.214 1.00 36.56 187 MET A O 1
ATOM 1578 N N . GLN A 1 188 ? -15.875 23.197 -12.312 1.00 36.72 188 GLN A N 1
ATOM 1579 C CA . GLN A 1 188 ? -16.865 22.242 -12.837 1.00 36.72 188 GLN A CA 1
ATOM 1580 C C . GLN A 1 188 ? -18.254 22.564 -12.283 1.00 36.72 188 GLN A C 1
ATOM 1582 O O . GLN A 1 188 ? -19.229 22.411 -13.052 1.00 36.72 188 GLN A O 1
#

Radius of gyration: 16.69 Å; chains: 1; bounding box: 40×42×41 Å

Foldseek 3Di:
DLVQLLDLDLVSVLVVLVVCLVCLVVPPWDPPSVLVNVLSVLLNVLSVQDLDDVSLVVNLVSLVCLACVNSVSCLVPPRQQCCPVPDSDHPLLSVLSNLLSVLSDPNCPCLVSSLRSNVRSDVSVDDVSNCVSLVVSVVVLVVVVVVCVVDDDPSVVSSVVSVVSSVVSVVVVVDPVVVVVVVVVVVD

Sequence (188 aa):
MRSALCSPDGSIRLACLRMLLQNFDSFEYSLFMESVKELFAILIEVEECPADFNNYRQRAQLLRRLKFTSFEKIFSDTTNNIKELGNGTNIAMLVLDWLLAQFYERFTLYWPLLVEPIESYARGIGFEGFWNCFENAMDFCWEMIFEMKKMRKEILFVIMKAINSFLQILKLFDFNFYVYYLNFQLMQ